Protein AF-W7FGW8-F1 (afdb_monomer_lite)

pLDDT: mean 84.17, std 16.84, range [38.06, 98.0]

Structure (mmCIF, N/CA/C/O backbone):
data_AF-W7FGW8-F1
#
_entry.id   AF-W7FGW8-F1
#
loop_
_atom_site.group_PDB
_atom_site.id
_atom_site.type_symbol
_atom_site.label_atom_id
_atom_site.label_alt_id
_atom_site.label_comp_id
_atom_site.label_asym_id
_atom_site.label_entity_id
_atom_site.label_seq_id
_atom_site.pdbx_PDB_ins_code
_atom_site.Cartn_x
_atom_site.Cartn_y
_atom_site.Cartn_z
_atom_site.occupancy
_atom_site.B_iso_or_equiv
_atom_site.auth_seq_id
_atom_site.auth_comp_id
_atom_site.auth_asym_id
_atom_site.auth_atom_id
_atom_site.pdbx_PDB_model_num
ATOM 1 N N . MET A 1 1 ? 8.582 -20.984 -28.394 1.00 53.72 1 MET A N 1
ATOM 2 C CA . MET A 1 1 ? 9.518 -20.125 -27.643 1.00 53.72 1 MET A CA 1
ATOM 3 C C . MET A 1 1 ? 10.917 -20.472 -28.081 1.00 53.72 1 MET A C 1
ATOM 5 O O . MET A 1 1 ? 11.283 -21.641 -27.982 1.00 53.72 1 MET A O 1
ATOM 9 N N . LYS A 1 2 ? 11.645 -19.496 -28.620 1.00 65.44 2 LYS A N 1
ATOM 10 C CA . LYS A 1 2 ? 13.063 -19.661 -28.973 1.00 65.44 2 LYS A CA 1
ATOM 11 C C . LYS A 1 2 ? 13.871 -19.769 -27.668 1.00 65.44 2 LYS A C 1
ATOM 13 O O . LYS A 1 2 ? 13.460 -19.203 -26.661 1.00 65.44 2 LYS A O 1
ATOM 18 N N . GLU A 1 3 ? 14.963 -20.533 -27.639 1.00 61.84 3 GLU A N 1
ATOM 19 C CA . GLU A 1 3 ? 15.743 -20.777 -26.406 1.00 61.84 3 GLU A CA 1
ATOM 20 C C . GLU A 1 3 ? 16.224 -19.489 -25.719 1.00 61.84 3 GLU A C 1
ATOM 22 O O . GLU A 1 3 ? 16.246 -19.426 -24.493 1.00 61.84 3 GLU A O 1
ATOM 27 N N . GLU A 1 4 ? 16.502 -18.438 -26.491 1.00 61.31 4 GLU A N 1
ATOM 28 C CA . GLU A 1 4 ? 16.866 -17.108 -25.983 1.00 61.31 4 GLU A CA 1
ATOM 29 C C . GLU A 1 4 ? 15.763 -16.481 -25.113 1.00 61.31 4 GLU A C 1
ATOM 31 O O . GLU A 1 4 ? 16.050 -16.002 -24.019 1.00 61.31 4 GLU A O 1
ATOM 36 N N . GLU A 1 5 ? 14.488 -16.580 -25.514 1.00 61.44 5 GLU A N 1
ATOM 37 C CA . GLU A 1 5 ? 13.352 -16.060 -24.729 1.00 61.44 5 GLU A CA 1
ATOM 38 C C . GLU A 1 5 ? 13.224 -16.778 -23.378 1.00 61.44 5 GLU A C 1
ATOM 40 O O . GLU A 1 5 ? 12.860 -16.169 -22.374 1.00 61.44 5 GLU A O 1
ATOM 45 N N . LYS A 1 6 ? 13.554 -18.078 -23.328 1.00 65.44 6 LYS A N 1
ATOM 46 C CA . LYS A 1 6 ? 13.572 -18.838 -22.068 1.00 65.44 6 LYS A CA 1
ATOM 47 C C . LYS A 1 6 ? 14.705 -18.385 -21.150 1.00 65.44 6 LYS A C 1
ATOM 49 O O . LYS A 1 6 ? 14.516 -18.346 -19.939 1.00 65.44 6 LYS A O 1
ATOM 54 N N . ILE A 1 7 ? 15.875 -18.070 -21.702 1.00 66.50 7 ILE A N 1
ATOM 55 C CA . ILE A 1 7 ? 17.025 -17.598 -20.921 1.00 66.50 7 ILE A CA 1
ATOM 56 C C . ILE A 1 7 ? 16.744 -16.197 -20.362 1.00 66.50 7 ILE A C 1
ATOM 58 O O . ILE A 1 7 ? 16.982 -15.956 -19.178 1.00 66.50 7 ILE A O 1
ATOM 62 N N . GLU A 1 8 ? 16.172 -15.298 -21.166 1.00 66.81 8 GLU A N 1
ATOM 63 C CA . GLU A 1 8 ? 15.786 -13.953 -20.719 1.00 66.81 8 GLU A CA 1
ATOM 64 C C . GLU A 1 8 ? 14.725 -13.988 -19.609 1.00 66.81 8 GLU A C 1
ATOM 66 O O . GLU A 1 8 ? 14.883 -13.318 -18.583 1.00 66.81 8 GLU A O 1
ATOM 71 N N . ASP A 1 9 ? 13.691 -14.825 -19.749 1.00 70.69 9 ASP A N 1
ATOM 72 C CA . ASP A 1 9 ? 12.657 -15.001 -18.720 1.00 70.69 9 ASP A CA 1
ATOM 73 C C . ASP A 1 9 ? 13.222 -15.525 -17.388 1.00 70.69 9 ASP A C 1
ATOM 75 O O . ASP A 1 9 ? 12.685 -15.214 -16.312 1.00 70.69 9 ASP A O 1
ATOM 79 N N . ASN A 1 10 ? 14.308 -16.301 -17.441 1.00 74.81 10 ASN A N 1
ATOM 80 C CA . ASN A 1 10 ? 14.980 -16.855 -16.266 1.00 74.81 10 ASN A CA 1
ATOM 81 C C . ASN A 1 10 ? 15.879 -15.833 -15.553 1.00 74.81 10 ASN A C 1
ATOM 83 O O . ASN A 1 10 ? 16.126 -15.984 -14.358 1.00 74.81 10 ASN A O 1
ATOM 87 N N . CYS A 1 11 ? 16.345 -14.797 -16.255 1.00 82.81 11 CYS A N 1
ATOM 88 C CA . CYS A 1 11 ? 17.260 -13.774 -15.729 1.00 82.81 11 CYS A CA 1
ATOM 89 C C . CYS A 1 11 ? 16.562 -12.457 -15.356 1.00 82.81 11 CYS A C 1
ATOM 91 O O . CYS A 1 11 ? 17.207 -11.499 -14.922 1.00 82.81 11 CYS A O 1
ATOM 93 N N . ILE A 1 12 ? 15.244 -12.383 -15.527 1.00 87.81 12 ILE A N 1
ATOM 94 C CA . ILE A 1 12 ? 14.483 -11.143 -15.364 1.00 87.81 12 ILE A CA 1
ATOM 95 C C . ILE A 1 12 ? 14.583 -10.534 -13.961 1.00 87.81 12 ILE A C 1
ATOM 97 O O . ILE A 1 12 ? 14.655 -9.316 -13.809 1.00 87.81 12 ILE A O 1
ATOM 101 N N . ASP A 1 13 ? 14.657 -11.371 -12.930 1.00 87.75 13 ASP A N 1
ATOM 102 C CA . ASP A 1 13 ? 14.811 -10.956 -11.538 1.00 87.75 13 ASP A CA 1
ATOM 103 C C . ASP A 1 13 ? 16.176 -10.314 -11.270 1.00 87.75 13 ASP A C 1
ATOM 105 O O . ASP A 1 13 ? 16.273 -9.364 -10.490 1.00 87.75 13 ASP A O 1
ATOM 109 N N . LEU A 1 14 ? 17.232 -10.787 -11.940 1.00 88.88 14 LEU A N 1
ATOM 110 C CA . LEU A 1 14 ? 18.556 -10.176 -11.891 1.00 88.88 14 LEU A CA 1
ATOM 111 C C . LEU A 1 14 ? 18.530 -8.769 -12.493 1.00 88.88 14 LEU A C 1
ATOM 113 O O . LEU A 1 14 ? 19.035 -7.838 -11.864 1.00 88.88 14 LEU A O 1
ATOM 117 N N . TYR A 1 15 ? 17.901 -8.593 -13.658 1.00 89.88 15 TYR A N 1
ATOM 118 C CA . TYR A 1 15 ? 17.773 -7.274 -14.283 1.00 89.88 15 TYR A CA 1
ATOM 119 C C . TYR A 1 15 ? 16.982 -6.305 -13.403 1.00 89.88 15 TYR A C 1
ATOM 121 O O . TYR A 1 15 ? 17.450 -5.196 -13.144 1.00 89.88 15 TYR A O 1
ATOM 129 N N . ILE A 1 16 ? 15.834 -6.734 -12.866 1.00 92.94 16 ILE A N 1
ATOM 130 C CA . ILE A 1 16 ? 15.035 -5.916 -11.942 1.00 92.94 16 ILE A CA 1
ATOM 131 C C . ILE A 1 16 ? 15.863 -5.548 -10.702 1.00 92.94 16 ILE A C 1
ATOM 133 O O . ILE A 1 16 ? 15.841 -4.397 -10.267 1.00 92.94 16 ILE A O 1
ATOM 137 N N . MET A 1 17 ? 16.652 -6.480 -10.158 1.00 91.62 17 MET A N 1
ATOM 138 C CA . MET A 1 17 ? 17.514 -6.207 -9.008 1.00 91.62 17 MET A CA 1
ATOM 139 C C . MET A 1 17 ? 18.604 -5.172 -9.333 1.00 91.62 17 MET A C 1
ATOM 141 O O . MET A 1 17 ? 18.848 -4.274 -8.526 1.00 91.62 17 MET A O 1
ATOM 145 N N . ILE A 1 18 ? 19.239 -5.240 -10.505 1.00 91.88 18 ILE A N 1
ATOM 146 C CA . ILE A 1 18 ? 20.220 -4.231 -10.940 1.00 91.88 18 ILE A CA 1
ATOM 147 C C . ILE A 1 18 ? 19.548 -2.856 -11.032 1.00 91.88 18 ILE A C 1
ATOM 149 O O . ILE A 1 18 ? 20.036 -1.891 -10.446 1.00 91.88 18 ILE A O 1
ATOM 153 N N . ILE A 1 19 ? 18.382 -2.777 -11.673 1.00 92.62 19 ILE A N 1
ATOM 154 C CA . ILE A 1 19 ? 17.614 -1.533 -11.811 1.00 92.62 19 ILE A CA 1
ATOM 155 C C . ILE A 1 19 ? 17.207 -0.973 -10.441 1.00 92.62 19 ILE A C 1
ATOM 157 O O . ILE A 1 19 ? 17.311 0.231 -10.199 1.00 92.62 19 ILE A O 1
ATOM 161 N N . SER A 1 20 ? 16.799 -1.833 -9.508 1.00 93.12 20 SER A N 1
ATOM 162 C CA . SER A 1 20 ? 16.452 -1.423 -8.143 1.00 93.12 20 SER A CA 1
ATOM 163 C C . SER A 1 20 ? 17.636 -0.807 -7.388 1.00 93.12 20 SER A C 1
ATOM 165 O O . SER A 1 20 ? 17.448 0.086 -6.566 1.00 93.12 20 SER A O 1
ATOM 167 N N . ASN A 1 21 ? 18.865 -1.237 -7.693 1.00 93.00 21 ASN A N 1
ATOM 168 C CA . ASN A 1 21 ? 20.072 -0.642 -7.126 1.00 93.00 21 ASN A CA 1
ATOM 169 C C . ASN A 1 21 ? 20.439 0.669 -7.823 1.00 93.00 21 ASN A C 1
ATOM 171 O O . ASN A 1 21 ? 20.783 1.630 -7.141 1.00 93.00 21 ASN A O 1
ATOM 175 N N . LEU A 1 22 ? 20.319 0.736 -9.152 1.00 93.25 22 LEU A N 1
ATOM 176 C CA . LEU A 1 22 ? 20.566 1.968 -9.906 1.00 93.25 22 LEU A CA 1
ATOM 177 C C . LEU A 1 22 ? 19.609 3.088 -9.489 1.00 93.25 22 LEU A C 1
ATOM 179 O O . LEU A 1 22 ? 20.016 4.235 -9.382 1.00 93.25 22 LEU A O 1
ATOM 183 N N . THR A 1 23 ? 18.357 2.758 -9.181 1.00 93.88 23 THR A N 1
ATOM 184 C CA . THR A 1 23 ? 17.364 3.737 -8.715 1.00 93.88 23 THR A CA 1
ATOM 185 C C . THR A 1 23 ? 17.582 4.211 -7.278 1.00 93.88 23 THR A C 1
ATOM 187 O O . THR A 1 23 ? 16.832 5.056 -6.816 1.00 93.88 23 THR A O 1
ATOM 190 N N . ARG A 1 24 ? 18.611 3.746 -6.554 1.00 92.81 24 ARG A N 1
ATOM 191 C CA . ARG A 1 24 ? 18.948 4.319 -5.237 1.00 92.81 24 ARG A CA 1
ATOM 192 C C . ARG A 1 24 ? 19.499 5.740 -5.335 1.00 92.81 24 ARG A C 1
ATOM 194 O O . ARG A 1 24 ? 19.422 6.477 -4.357 1.00 92.81 24 ARG A O 1
ATOM 201 N N . CYS A 1 25 ? 20.072 6.115 -6.480 1.00 92.19 25 CYS A N 1
ATOM 202 C CA .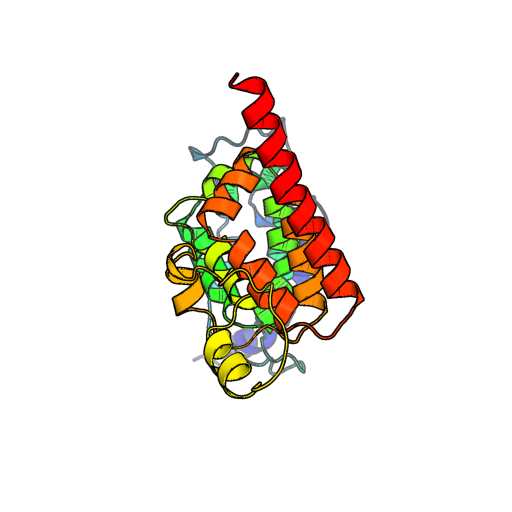 CYS A 1 25 ? 20.486 7.487 -6.745 1.00 92.19 25 CYS A CA 1
ATOM 203 C C . CYS A 1 25 ? 19.422 8.245 -7.548 1.00 92.19 25 CYS A C 1
ATOM 205 O O . CYS A 1 25 ? 18.640 7.663 -8.309 1.00 92.19 25 CYS A O 1
ATOM 207 N N . LYS A 1 26 ? 19.415 9.572 -7.385 1.00 89.19 26 LYS A N 1
ATOM 208 C CA . LYS A 1 26 ? 18.446 10.473 -8.018 1.00 89.19 26 LYS A CA 1
ATOM 209 C C . LYS A 1 26 ? 18.499 10.382 -9.545 1.00 89.19 26 LYS A C 1
ATOM 211 O O . LYS A 1 26 ? 17.457 10.326 -10.189 1.00 89.19 26 LYS A O 1
ATOM 216 N N . GLU A 1 27 ? 19.693 10.262 -10.116 1.00 88.94 27 GLU A N 1
ATOM 217 C CA . GLU A 1 27 ? 19.913 10.120 -11.558 1.00 88.94 27 GLU A CA 1
ATOM 218 C C . GLU A 1 27 ? 19.300 8.826 -12.103 1.00 88.94 27 GLU A C 1
ATOM 220 O O . GLU A 1 27 ? 18.761 8.800 -13.210 1.00 88.94 27 GLU A O 1
ATOM 225 N N . GLY A 1 28 ? 19.360 7.740 -11.327 1.00 90.19 28 GLY A N 1
ATOM 226 C CA . GLY A 1 28 ? 18.731 6.474 -11.687 1.00 90.19 28 GLY A CA 1
ATOM 227 C C . GLY A 1 28 ? 17.210 6.578 -11.706 1.00 90.19 28 GLY A C 1
ATOM 228 O O . GLY A 1 28 ? 16.578 6.104 -12.649 1.00 90.19 28 GLY A O 1
ATOM 229 N N . VAL A 1 29 ? 16.623 7.246 -10.707 1.00 90.25 29 VAL A N 1
ATOM 230 C CA . VAL A 1 29 ? 15.182 7.548 -10.687 1.00 90.25 29 VAL A CA 1
ATOM 231 C C . VAL A 1 29 ? 14.790 8.395 -11.893 1.00 90.25 29 VAL A C 1
ATOM 233 O O . VAL A 1 29 ? 13.820 8.070 -12.570 1.00 90.25 29 VAL A O 1
ATOM 236 N N . TYR A 1 30 ? 15.564 9.431 -12.207 1.00 88.94 30 TYR A N 1
ATOM 237 C CA . TYR A 1 30 ? 15.275 10.325 -13.326 1.00 88.94 30 TYR A CA 1
ATOM 238 C C . TYR A 1 30 ? 15.296 9.586 -14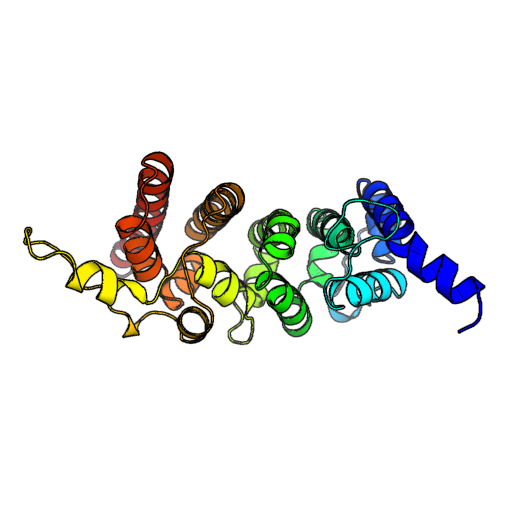.660 1.00 88.94 30 TYR A C 1
ATOM 240 O O . TYR A 1 30 ? 14.362 9.728 -15.440 1.00 88.94 30 TYR A O 1
ATOM 248 N N . LYS A 1 31 ? 16.283 8.709 -14.882 1.00 88.25 31 LYS A N 1
ATOM 249 C CA . LYS A 1 31 ? 16.316 7.839 -16.068 1.00 88.25 31 LYS A CA 1
ATOM 250 C C . LYS A 1 31 ? 15.120 6.897 -16.146 1.00 88.25 31 LYS A C 1
ATOM 252 O O . LYS A 1 31 ? 14.577 6.699 -17.221 1.00 88.25 31 LYS A O 1
ATOM 257 N N . VAL A 1 32 ? 14.704 6.300 -15.027 1.00 87.88 32 VAL A N 1
ATOM 258 C CA . VAL A 1 32 ? 13.525 5.420 -15.014 1.00 87.88 32 VAL A CA 1
ATOM 259 C C . VAL A 1 32 ? 12.238 6.204 -15.243 1.00 87.88 32 VAL A C 1
ATOM 261 O O . VAL A 1 32 ? 11.285 5.634 -15.756 1.00 87.88 32 VAL A O 1
ATOM 264 N N . LEU A 1 33 ? 12.186 7.485 -14.898 1.00 85.75 33 LEU A N 1
ATOM 265 C CA . LEU A 1 33 ? 11.015 8.337 -15.091 1.00 85.75 33 LEU A CA 1
ATOM 266 C C . LEU A 1 33 ? 11.074 9.189 -16.370 1.00 85.75 33 LEU A C 1
ATOM 268 O O . LEU A 1 33 ? 10.170 9.990 -16.574 1.00 85.75 33 LEU A O 1
ATOM 272 N N . ASP A 1 34 ? 12.102 9.029 -17.213 1.00 83.56 34 ASP A N 1
ATOM 273 C CA . ASP A 1 34 ? 12.392 9.907 -18.360 1.00 83.56 34 ASP A CA 1
ATOM 274 C C . ASP A 1 34 ? 12.364 11.412 -17.990 1.00 83.56 34 ASP A C 1
ATOM 276 O O . ASP A 1 34 ? 11.908 12.265 -18.752 1.00 83.56 34 ASP A O 1
ATOM 280 N N . ILE A 1 35 ? 12.852 11.749 -16.792 1.00 80.88 35 ILE A N 1
ATOM 281 C CA . ILE A 1 35 ? 12.968 13.127 -16.300 1.00 80.88 35 ILE A CA 1
ATOM 282 C C . ILE A 1 35 ? 14.312 13.702 -16.756 1.00 80.88 35 ILE A C 1
ATOM 284 O O . ILE A 1 35 ? 15.373 13.161 -16.440 1.00 80.88 35 ILE A O 1
ATOM 288 N N . ASN A 1 36 ? 14.278 14.830 -17.468 1.00 73.06 36 ASN A N 1
ATOM 289 C CA . ASN A 1 36 ? 15.488 15.539 -17.883 1.00 73.06 36 ASN A CA 1
ATOM 290 C C . ASN A 1 36 ? 16.160 16.222 -16.679 1.00 73.06 36 ASN A C 1
ATOM 292 O O . ASN A 1 36 ? 15.489 16.865 -15.880 1.00 73.06 36 ASN A O 1
ATOM 296 N N . ASN A 1 37 ? 17.488 16.116 -16.567 1.00 61.22 37 ASN A N 1
ATOM 297 C CA . ASN A 1 37 ? 18.265 16.711 -15.466 1.00 61.22 37 ASN A CA 1
ATOM 298 C C . ASN A 1 37 ? 18.282 18.252 -15.479 1.00 61.22 37 ASN A C 1
ATOM 300 O O . ASN A 1 37 ? 18.576 18.867 -14.453 1.00 61.22 37 ASN A O 1
ATOM 304 N N . ASP A 1 38 ? 17.990 18.870 -16.624 1.00 51.75 38 ASP A N 1
ATOM 305 C CA . ASP A 1 38 ? 18.179 20.299 -16.836 1.00 51.75 38 ASP A CA 1
ATOM 306 C C . ASP A 1 38 ? 16.894 21.095 -16.575 1.00 51.75 38 ASP A C 1
ATOM 308 O O . ASP A 1 38 ? 15.880 20.916 -17.248 1.00 51.75 38 ASP A O 1
ATOM 312 N N . SER A 1 39 ? 17.013 22.057 -15.654 1.00 45.59 39 SER A N 1
ATOM 313 C CA . SER A 1 39 ? 16.110 23.183 -15.351 1.00 45.59 39 SER A CA 1
ATOM 314 C C . SER A 1 39 ? 14.859 22.905 -14.509 1.00 45.59 39 SER A C 1
ATOM 316 O O . SER A 1 39 ? 14.158 21.929 -14.720 1.00 45.59 39 SER A O 1
ATOM 318 N N . ASN A 1 40 ? 14.595 23.817 -13.557 1.00 49.28 40 ASN A N 1
ATOM 319 C CA . ASN A 1 40 ? 13.399 23.966 -12.711 1.00 49.28 40 ASN A CA 1
ATOM 320 C C . ASN A 1 40 ? 12.161 23.227 -13.235 1.00 49.28 40 ASN A C 1
ATOM 322 O O . ASN A 1 40 ? 11.325 23.788 -13.948 1.00 49.28 40 ASN A O 1
ATOM 326 N N . ILE A 1 41 ? 12.061 21.955 -12.859 1.00 54.09 41 ILE A N 1
ATOM 327 C CA . ILE A 1 41 ? 11.080 21.042 -13.413 1.00 54.09 41 ILE A CA 1
ATOM 328 C C . ILE A 1 41 ? 9.731 21.336 -12.766 1.00 54.09 41 ILE A C 1
ATOM 330 O O . ILE A 1 41 ? 9.365 20.771 -11.738 1.00 54.09 41 ILE A O 1
ATOM 334 N N . ASN A 1 42 ? 8.971 22.229 -13.389 1.00 51.06 42 ASN A N 1
ATOM 335 C CA . ASN A 1 42 ? 7.545 22.343 -13.145 1.00 51.06 42 ASN A CA 1
ATOM 336 C C . ASN A 1 42 ? 6.854 21.282 -14.022 1.00 51.06 42 ASN A C 1
ATOM 338 O O . ASN A 1 42 ? 6.317 21.598 -15.087 1.00 51.06 42 ASN A O 1
ATOM 342 N N . ILE A 1 43 ? 6.960 20.000 -13.633 1.00 57.28 43 ILE A N 1
ATOM 343 C CA . ILE A 1 43 ? 6.192 18.916 -14.269 1.00 57.28 43 ILE A CA 1
ATOM 344 C C . ILE A 1 43 ? 4.715 19.263 -14.072 1.00 57.28 43 ILE A C 1
ATOM 346 O O . ILE A 1 43 ? 4.180 19.172 -12.967 1.00 57.28 43 ILE A O 1
ATOM 350 N N . LYS A 1 44 ? 4.059 19.678 -15.155 1.00 56.06 44 LYS A N 1
ATOM 351 C CA . LYS A 1 44 ? 2.600 19.753 -15.214 1.00 56.06 44 LYS A CA 1
ATOM 352 C C . LYS A 1 44 ? 2.042 18.337 -15.318 1.00 56.06 44 LYS A C 1
ATOM 354 O O . LYS A 1 44 ? 2.626 17.505 -16.013 1.00 56.06 44 LYS A O 1
ATOM 359 N N . GLU A 1 45 ? 0.913 18.091 -14.658 1.00 57.84 45 GLU A N 1
ATOM 360 C CA . GLU A 1 45 ? 0.220 16.792 -14.641 1.00 57.84 45 GLU A CA 1
ATOM 361 C C . GLU A 1 45 ? -0.013 16.236 -16.055 1.00 57.84 45 GLU A C 1
ATOM 363 O O . GLU A 1 45 ? 0.236 15.059 -16.299 1.00 57.84 45 GLU A O 1
ATOM 368 N N . ASP A 1 46 ? -0.328 17.109 -17.014 1.00 53.06 46 ASP A N 1
ATOM 369 C CA . ASP A 1 46 ? -0.612 16.740 -18.408 1.00 53.06 46 ASP A CA 1
ATOM 370 C C . ASP A 1 46 ? 0.608 16.229 -19.200 1.00 53.06 46 ASP A C 1
ATOM 372 O O . ASP A 1 46 ? 0.457 15.580 -20.237 1.00 53.06 46 ASP A O 1
ATOM 376 N N . ASN A 1 47 ? 1.829 16.508 -18.731 1.00 54.00 47 ASN A N 1
ATOM 377 C CA . ASN A 1 47 ? 3.066 16.187 -19.449 1.00 54.00 47 ASN A CA 1
ATOM 378 C C . ASN A 1 47 ? 3.796 14.959 -18.894 1.00 54.00 47 ASN A C 1
ATOM 380 O O . ASN A 1 47 ? 4.773 14.512 -19.500 1.00 54.00 47 ASN A O 1
ATOM 384 N N . PHE A 1 48 ? 3.354 14.402 -17.762 1.00 60.41 48 PHE A N 1
ATOM 385 C CA . PHE A 1 48 ? 4.036 13.267 -17.150 1.00 60.41 48 PHE A CA 1
ATOM 386 C C . PHE A 1 48 ? 3.623 11.954 -17.824 1.00 60.41 48 PHE A C 1
ATOM 388 O O . PHE A 1 48 ? 2.667 11.286 -17.429 1.00 60.41 48 PHE A O 1
ATOM 395 N N . LYS A 1 49 ? 4.351 11.572 -18.877 1.00 63.84 49 LYS A N 1
ATOM 396 C CA . LYS A 1 49 ? 4.193 10.262 -19.515 1.00 63.84 49 LYS A CA 1
ATOM 397 C C . LYS A 1 49 ? 5.035 9.233 -18.778 1.00 63.84 49 LYS A C 1
ATOM 399 O O . LYS A 1 49 ? 6.222 9.436 -18.553 1.00 63.84 49 LYS A O 1
ATOM 404 N N . VAL A 1 50 ? 4.417 8.108 -18.432 1.00 67.06 50 VAL A N 1
ATOM 405 C CA . VAL A 1 50 ? 5.131 6.977 -17.834 1.00 67.06 50 VAL A CA 1
ATOM 406 C C . VAL A 1 50 ? 6.148 6.462 -18.844 1.00 67.06 50 VAL A C 1
ATOM 408 O O . VAL A 1 50 ? 5.760 6.093 -19.958 1.00 67.06 50 VAL A O 1
ATOM 411 N N . SER A 1 51 ? 7.425 6.424 -18.460 1.00 80.25 51 SER A N 1
ATOM 412 C CA . SER A 1 51 ? 8.475 5.901 -19.332 1.00 80.25 51 SER A CA 1
ATOM 413 C C . SER A 1 51 ? 8.128 4.487 -19.797 1.00 80.25 51 SER A C 1
ATOM 415 O O . SER A 1 51 ? 7.513 3.685 -19.076 1.00 80.25 51 SER A O 1
ATOM 417 N N . PHE A 1 52 ? 8.549 4.144 -21.013 1.00 80.62 52 PHE A N 1
ATOM 418 C CA . PHE A 1 52 ? 8.390 2.782 -21.528 1.00 80.62 52 PHE A CA 1
ATOM 419 C C . PHE A 1 52 ? 9.021 1.751 -20.577 1.00 80.62 52 PHE A C 1
ATOM 421 O O . PHE A 1 52 ? 8.479 0.666 -20.352 1.00 80.62 52 PHE A O 1
ATOM 428 N N . PHE A 1 53 ? 10.148 2.121 -19.970 1.00 82.69 53 PHE A N 1
ATOM 429 C CA . PHE A 1 53 ? 10.897 1.260 -19.073 1.00 82.69 53 PHE A CA 1
ATOM 430 C C . PHE A 1 53 ? 10.166 0.995 -17.753 1.00 82.69 53 PHE A C 1
ATOM 432 O O . PHE A 1 53 ? 10.021 -0.162 -17.352 1.00 82.69 53 PHE A O 1
ATOM 439 N N . LEU A 1 54 ? 9.642 2.040 -17.105 1.00 88.44 54 LEU A N 1
ATOM 440 C CA . LEU A 1 54 ? 8.855 1.899 -15.884 1.00 88.44 54 LEU A CA 1
ATOM 441 C C . LEU A 1 54 ? 7.569 1.116 -16.155 1.00 88.44 54 LEU A C 1
ATOM 443 O O . LEU A 1 54 ? 7.243 0.214 -15.389 1.00 88.44 54 LEU A O 1
ATOM 447 N N . ASN A 1 55 ? 6.884 1.375 -17.272 1.00 89.06 55 ASN A N 1
ATOM 448 C CA . ASN A 1 55 ? 5.712 0.591 -17.669 1.00 89.06 55 ASN A CA 1
ATOM 449 C C . ASN A 1 55 ? 6.017 -0.910 -17.760 1.00 89.06 55 ASN A C 1
ATOM 451 O O . ASN A 1 55 ? 5.228 -1.726 -17.283 1.00 89.06 55 ASN A O 1
ATOM 455 N N . LYS A 1 56 ? 7.174 -1.287 -18.318 1.00 90.69 56 LYS A N 1
ATOM 456 C CA . LYS A 1 56 ? 7.586 -2.693 -18.406 1.00 90.69 56 LYS A CA 1
ATOM 457 C C . LYS A 1 56 ? 7.868 -3.303 -17.027 1.00 90.69 56 LYS A C 1
ATOM 459 O O . LYS A 1 56 ? 7.463 -4.433 -16.768 1.00 90.69 56 LYS A O 1
ATOM 464 N N . LEU A 1 57 ? 8.501 -2.557 -16.119 1.00 93.44 57 LEU A N 1
ATOM 465 C CA . LEU A 1 57 ? 8.720 -3.000 -14.734 1.00 93.44 57 LEU A CA 1
ATOM 466 C C . LEU A 1 57 ? 7.404 -3.196 -13.977 1.00 93.44 57 LEU A C 1
ATOM 468 O O . LEU A 1 57 ? 7.214 -4.212 -13.314 1.00 93.44 57 LEU A O 1
ATOM 472 N N . LEU A 1 58 ? 6.479 -2.247 -14.111 1.00 93.62 58 LEU A N 1
ATOM 473 C CA . LEU A 1 58 ? 5.154 -2.322 -13.500 1.00 93.62 58 LEU A CA 1
ATOM 474 C C . LEU A 1 58 ? 4.353 -3.499 -14.047 1.00 93.62 58 LEU A C 1
ATOM 476 O O . LEU A 1 58 ? 3.735 -4.223 -13.273 1.00 93.62 58 LEU A O 1
ATOM 480 N N . TYR A 1 59 ? 4.419 -3.737 -15.359 1.00 93.69 59 TYR A N 1
ATOM 481 C CA . TYR A 1 59 ? 3.821 -4.918 -15.971 1.00 93.69 59 TYR A CA 1
ATOM 482 C C . TYR A 1 59 ? 4.304 -6.201 -15.288 1.00 93.69 59 TYR A C 1
ATOM 484 O O . TYR A 1 59 ? 3.474 -7.011 -14.887 1.00 93.69 59 TYR A O 1
ATOM 492 N N . PHE A 1 60 ? 5.616 -6.357 -15.072 1.00 93.88 60 PHE A N 1
ATOM 493 C CA . PHE A 1 60 ? 6.148 -7.519 -14.356 1.00 93.88 60 PHE A CA 1
ATOM 494 C C . PHE A 1 60 ? 5.643 -7.616 -12.919 1.00 93.88 60 PHE A C 1
ATOM 496 O O . PHE A 1 60 ? 5.269 -8.701 -12.484 1.00 93.88 60 PHE A O 1
ATOM 503 N N . PHE A 1 61 ? 5.576 -6.499 -12.196 1.00 95.44 61 PHE A N 1
ATOM 504 C CA . PHE A 1 61 ? 5.060 -6.496 -10.828 1.00 95.44 61 PHE A CA 1
ATOM 505 C C . PHE A 1 61 ? 3.587 -6.909 -10.746 1.00 95.44 61 PHE A C 1
ATOM 507 O O . PHE A 1 61 ? 3.190 -7.564 -9.790 1.00 95.44 61 PHE A O 1
ATOM 514 N N . PHE A 1 62 ? 2.786 -6.583 -11.761 1.00 95.06 62 PHE A N 1
ATOM 515 C CA . PHE A 1 62 ? 1.372 -6.956 -11.825 1.00 95.06 62 PHE A CA 1
ATOM 516 C C . PHE A 1 62 ? 1.125 -8.383 -12.326 1.00 95.06 62 PHE A C 1
ATOM 518 O O . PHE A 1 62 ? -0.010 -8.856 -12.278 1.00 95.06 62 PHE A O 1
ATOM 525 N N . LEU A 1 63 ? 2.158 -9.099 -12.780 1.00 93.81 63 LEU A N 1
ATOM 526 C CA . LEU A 1 63 ? 2.018 -10.515 -13.107 1.00 93.81 63 LEU A CA 1
ATOM 527 C C . LEU A 1 63 ? 1.814 -11.361 -11.839 1.00 93.81 63 LEU A C 1
ATOM 529 O O . LEU A 1 63 ? 2.289 -10.990 -10.756 1.00 93.81 63 LEU A O 1
ATOM 533 N N . PRO A 1 64 ? 1.170 -12.539 -11.970 1.00 92.69 64 PRO A N 1
ATOM 534 C CA . PRO A 1 64 ? 1.083 -13.509 -10.887 1.00 92.69 64 PRO A CA 1
ATOM 535 C C . PRO A 1 64 ? 2.458 -13.860 -10.318 1.00 92.69 64 PRO A C 1
ATOM 537 O O . PRO A 1 64 ? 3.461 -13.868 -11.040 1.00 92.69 64 PRO A O 1
ATOM 540 N N . ILE A 1 65 ? 2.482 -14.193 -9.029 1.00 91.94 65 ILE A N 1
ATOM 541 C CA . ILE A 1 65 ? 3.693 -14.605 -8.320 1.00 91.94 65 ILE A CA 1
ATOM 542 C C . ILE A 1 65 ? 4.310 -15.813 -9.020 1.00 91.94 65 ILE A C 1
ATOM 544 O O . ILE A 1 65 ? 3.641 -16.816 -9.278 1.00 91.94 65 ILE A O 1
ATOM 548 N N . LYS A 1 66 ? 5.601 -15.701 -9.326 1.00 90.69 66 LYS A N 1
ATOM 549 C CA . LYS A 1 66 ? 6.400 -16.778 -9.905 1.00 90.69 66 LYS A CA 1
ATOM 550 C C . LYS A 1 66 ? 7.720 -16.879 -9.151 1.00 90.69 66 LYS A C 1
ATOM 552 O O . LYS A 1 66 ? 8.370 -15.845 -8.991 1.00 90.69 66 LYS A O 1
ATOM 557 N N . PRO A 1 67 ? 8.148 -18.085 -8.748 1.00 89.50 67 PRO A N 1
ATOM 558 C CA . PRO A 1 67 ? 9.432 -18.250 -8.091 1.00 89.50 67 PRO A CA 1
ATOM 559 C C . PRO A 1 67 ? 10.577 -17.892 -9.041 1.00 89.50 67 PRO A C 1
ATOM 561 O O . PRO A 1 67 ? 10.470 -18.049 -10.263 1.00 89.50 67 PRO A O 1
ATOM 564 N N . SER A 1 68 ? 11.679 -17.407 -8.476 1.00 86.44 68 SER A N 1
ATOM 565 C CA . SER A 1 68 ? 12.930 -17.297 -9.224 1.00 86.44 68 SER A CA 1
ATOM 566 C C . SER A 1 68 ? 13.528 -18.690 -9.409 1.00 86.44 68 SER A C 1
ATOM 568 O O . SER A 1 68 ? 13.494 -19.521 -8.507 1.00 86.44 68 SER A O 1
ATOM 570 N N . ILE A 1 69 ? 14.076 -18.944 -10.596 1.00 82.25 69 ILE A N 1
ATOM 571 C CA . ILE A 1 69 ? 14.781 -20.197 -10.903 1.00 82.25 69 ILE A CA 1
ATOM 572 C C . ILE A 1 69 ? 16.202 -20.160 -10.330 1.00 82.25 69 ILE A C 1
ATOM 574 O O . ILE A 1 69 ? 16.740 -21.185 -9.926 1.00 82.25 69 ILE A O 1
ATOM 578 N N . ASN A 1 70 ? 16.797 -18.967 -10.268 1.00 69.94 70 ASN A N 1
ATOM 579 C CA . ASN A 1 70 ? 18.199 -18.764 -9.908 1.00 69.94 70 ASN A CA 1
ATOM 580 C C . ASN A 1 70 ? 18.394 -18.361 -8.438 1.00 69.94 70 ASN A C 1
ATOM 582 O O . ASN A 1 70 ? 19.527 -18.273 -7.966 1.00 69.94 70 ASN A O 1
ATOM 586 N N . LYS A 1 71 ? 17.309 -18.062 -7.714 1.00 70.31 71 LYS A N 1
ATOM 587 C CA . LYS A 1 71 ? 17.337 -17.583 -6.327 1.00 70.31 71 LYS A CA 1
ATOM 588 C C . LYS A 1 71 ? 16.200 -18.196 -5.522 1.00 70.31 71 LYS A C 1
ATOM 590 O O . LYS A 1 71 ? 15.131 -18.464 -6.057 1.00 70.31 71 LYS A O 1
ATOM 595 N N . ASN A 1 72 ? 16.382 -18.274 -4.206 1.00 80.50 72 ASN A N 1
ATOM 596 C CA . ASN A 1 72 ? 15.340 -18.681 -3.255 1.00 80.50 72 ASN A CA 1
ATOM 597 C C . ASN A 1 72 ? 14.313 -17.554 -3.017 1.00 80.50 72 ASN A C 1
ATOM 599 O O . ASN A 1 72 ? 14.070 -17.150 -1.882 1.00 80.50 72 ASN A O 1
ATOM 603 N N . LEU A 1 73 ? 13.753 -17.000 -4.094 1.00 84.31 73 LEU A N 1
ATOM 604 C CA . LEU A 1 73 ? 12.712 -15.975 -4.059 1.00 84.31 73 LEU A CA 1
ATOM 605 C C . LEU A 1 73 ? 11.393 -16.593 -4.505 1.00 84.31 73 LEU A C 1
ATOM 607 O O . LEU A 1 73 ? 11.300 -17.130 -5.607 1.00 84.31 73 LEU A O 1
ATOM 611 N N . SER A 1 74 ? 10.371 -16.477 -3.661 1.00 90.06 74 SER A N 1
ATOM 612 C CA . SER A 1 74 ? 9.004 -16.911 -3.972 1.00 90.06 74 SER A CA 1
ATOM 613 C C . SER A 1 74 ? 8.356 -16.061 -5.066 1.00 90.06 74 SER A C 1
ATOM 615 O O . SER A 1 74 ? 7.563 -16.575 -5.850 1.00 90.06 74 SER A O 1
ATOM 617 N N . ASP A 1 75 ? 8.731 -14.784 -5.148 1.00 93.00 75 ASP A N 1
ATOM 618 C CA . ASP A 1 75 ? 8.306 -13.857 -6.188 1.00 93.00 75 ASP A CA 1
ATOM 619 C C . ASP A 1 75 ? 9.517 -13.200 -6.854 1.00 93.00 75 ASP A C 1
ATOM 621 O O . ASP A 1 75 ? 10.198 -12.348 -6.280 1.00 93.00 75 ASP A O 1
ATOM 625 N N . LYS A 1 76 ? 9.776 -13.582 -8.102 1.00 92.31 76 LYS A N 1
ATOM 626 C CA . LYS A 1 76 ? 10.895 -13.075 -8.894 1.00 92.31 76 LYS A CA 1
ATOM 627 C C . LYS A 1 76 ? 10.732 -11.601 -9.296 1.00 92.31 76 LYS A C 1
ATOM 629 O O . LYS A 1 76 ? 11.712 -10.961 -9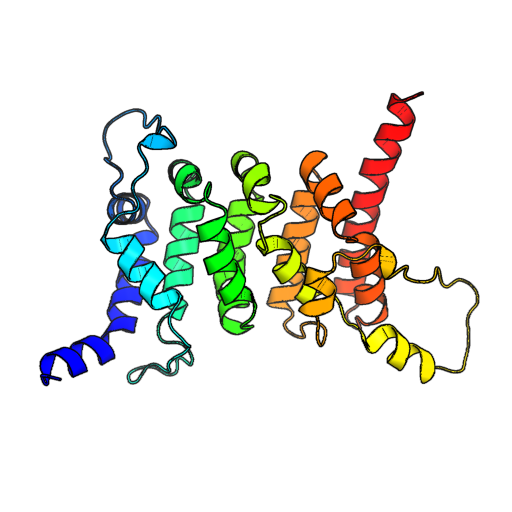.669 1.00 92.31 76 LYS A O 1
ATOM 634 N N . TYR A 1 77 ? 9.525 -11.041 -9.181 1.00 94.56 77 TYR A N 1
ATOM 635 C CA . TYR A 1 77 ? 9.237 -9.635 -9.487 1.00 94.56 77 TYR A CA 1
ATOM 636 C C . TYR A 1 77 ? 9.231 -8.733 -8.250 1.00 94.56 77 TYR A C 1
ATOM 638 O O . TYR A 1 77 ? 9.036 -7.523 -8.378 1.00 94.56 77 TYR A O 1
ATOM 646 N N . ILE A 1 78 ? 9.488 -9.286 -7.057 1.00 94.69 78 ILE A N 1
ATOM 647 C CA . ILE A 1 78 ? 9.374 -8.554 -5.790 1.00 94.69 78 ILE A CA 1
ATOM 648 C C . ILE A 1 78 ? 10.247 -7.295 -5.757 1.00 94.69 78 ILE A C 1
ATOM 650 O O . ILE A 1 78 ? 9.846 -6.291 -5.183 1.00 94.69 78 ILE A O 1
ATOM 654 N N . TYR A 1 79 ? 11.400 -7.296 -6.438 1.00 94.88 79 TYR A N 1
ATOM 655 C CA . TYR A 1 79 ? 12.321 -6.157 -6.466 1.00 94.88 79 TYR A CA 1
ATOM 656 C C . TYR A 1 79 ? 11.795 -4.923 -7.210 1.00 94.88 79 TYR A C 1
ATOM 658 O O . TYR A 1 79 ? 12.366 -3.843 -7.053 1.00 94.88 79 TYR A O 1
ATOM 666 N N . VAL A 1 80 ? 10.691 -5.026 -7.962 1.00 96.56 80 VAL A N 1
ATOM 667 C CA . VAL A 1 80 ? 10.020 -3.831 -8.500 1.00 96.56 80 VAL A CA 1
ATOM 668 C C . VAL A 1 80 ? 9.501 -2.944 -7.362 1.00 96.56 80 VAL A C 1
ATOM 670 O O . VAL A 1 80 ? 9.485 -1.722 -7.510 1.00 96.56 80 VAL A O 1
ATOM 673 N N . SER A 1 81 ? 9.184 -3.510 -6.189 1.00 96.94 81 SER A N 1
ATOM 674 C CA . SER A 1 81 ? 8.815 -2.720 -5.007 1.00 96.94 81 SER A CA 1
ATOM 675 C C . SER A 1 81 ? 9.912 -1.729 -4.612 1.00 96.94 81 SER A C 1
ATOM 677 O O . SER A 1 81 ? 9.613 -0.591 -4.272 1.00 96.94 81 SER A O 1
ATOM 679 N N . HIS A 1 82 ? 11.189 -2.102 -4.730 1.00 96.69 82 HIS A N 1
ATOM 680 C CA . HIS A 1 82 ? 12.308 -1.211 -4.425 1.00 96.69 82 HIS A CA 1
ATOM 681 C C . HIS A 1 82 ? 12.416 -0.063 -5.426 1.00 96.69 82 HIS A C 1
ATOM 683 O O . HIS A 1 82 ? 12.702 1.061 -5.024 1.00 96.69 82 HIS A O 1
ATOM 689 N N . VAL A 1 83 ? 12.127 -0.318 -6.706 1.00 96.19 83 VAL A N 1
ATOM 690 C CA . VAL A 1 83 ? 12.025 0.752 -7.706 1.00 96.19 83 VAL A CA 1
ATOM 691 C C . VAL A 1 83 ? 10.900 1.712 -7.319 1.00 96.19 83 VAL A C 1
ATOM 693 O O . VAL A 1 83 ? 11.146 2.911 -7.267 1.00 96.19 83 VAL A O 1
ATOM 696 N N . LEU A 1 84 ? 9.714 1.200 -6.961 1.00 96.62 84 LEU A N 1
ATOM 697 C CA . LEU A 1 84 ? 8.579 2.000 -6.476 1.00 96.62 84 LEU A CA 1
ATOM 698 C C . LEU A 1 84 ? 8.943 2.849 -5.246 1.00 96.62 84 LEU A C 1
ATOM 700 O O . LEU A 1 84 ? 8.673 4.051 -5.206 1.00 96.62 84 LEU A O 1
ATOM 704 N N . ILE A 1 85 ? 9.611 2.255 -4.256 1.00 97.31 85 ILE A N 1
ATOM 705 C CA . ILE A 1 85 ? 10.095 2.959 -3.059 1.00 97.31 85 ILE A CA 1
ATOM 706 C C . ILE A 1 85 ? 11.022 4.112 -3.454 1.00 97.31 85 ILE A C 1
ATOM 708 O O . ILE A 1 85 ? 10.847 5.230 -2.978 1.00 97.31 85 ILE A O 1
ATOM 712 N N . ASN A 1 86 ? 11.971 3.855 -4.350 1.00 95.88 86 ASN A N 1
ATOM 713 C CA . ASN A 1 86 ? 12.937 4.855 -4.781 1.00 95.88 86 ASN A CA 1
ATOM 714 C C . ASN A 1 86 ? 12.300 5.976 -5.606 1.00 95.88 86 ASN A C 1
ATOM 716 O O . ASN A 1 86 ? 12.640 7.137 -5.414 1.00 95.88 86 ASN A O 1
ATOM 720 N N . ILE A 1 87 ? 11.362 5.664 -6.508 1.00 94.06 87 ILE A N 1
ATOM 721 C CA . ILE A 1 87 ? 10.691 6.715 -7.279 1.00 94.06 87 ILE A CA 1
ATOM 722 C C . ILE A 1 87 ? 9.836 7.581 -6.343 1.00 94.06 87 ILE A C 1
ATOM 724 O O . ILE A 1 87 ? 9.920 8.800 -6.418 1.00 94.06 87 ILE A O 1
ATOM 728 N N . SER A 1 88 ? 9.097 6.986 -5.398 1.00 94.88 88 SER A N 1
ATOM 729 C CA . SER A 1 88 ? 8.211 7.711 -4.466 1.00 94.88 88 SER A CA 1
ATOM 730 C C . SER A 1 88 ? 8.926 8.566 -3.421 1.00 94.88 88 SER A C 1
ATOM 732 O O . SER A 1 88 ? 8.296 9.437 -2.829 1.00 94.88 88 SER A O 1
ATOM 734 N N . SER A 1 89 ? 10.223 8.355 -3.184 1.00 93.38 89 SER A N 1
ATOM 735 C CA . SER A 1 89 ? 10.991 9.157 -2.224 1.00 93.38 89 SER A CA 1
ATOM 736 C C . SER A 1 89 ? 11.409 10.527 -2.773 1.00 93.38 89 SER A C 1
ATOM 738 O O . SER A 1 89 ? 11.862 11.385 -2.014 1.00 93.38 89 SER A O 1
ATOM 740 N N . ILE A 1 90 ? 11.251 10.754 -4.080 1.00 90.00 90 ILE A N 1
ATOM 741 C CA . ILE A 1 90 ? 11.644 11.988 -4.761 1.00 90.00 90 ILE A CA 1
ATOM 742 C C . ILE A 1 90 ? 10.407 12.849 -5.025 1.00 90.00 90 ILE A C 1
ATOM 744 O O . ILE A 1 90 ? 9.414 12.375 -5.567 1.00 90.00 90 ILE A O 1
ATOM 748 N N . LYS A 1 91 ? 10.454 14.135 -4.661 1.00 86.69 91 LYS A N 1
ATOM 749 C CA . LYS A 1 91 ? 9.285 15.033 -4.728 1.00 86.69 91 LYS A CA 1
ATOM 750 C C . LYS A 1 91 ? 8.771 15.214 -6.155 1.00 86.69 91 LYS A C 1
ATOM 752 O O . LYS A 1 91 ? 7.567 15.274 -6.375 1.00 86.69 91 LYS A O 1
ATOM 757 N N . GLU A 1 92 ? 9.688 15.270 -7.111 1.00 85.00 92 GLU A N 1
ATOM 758 C CA . GLU A 1 92 ? 9.439 15.479 -8.534 1.00 85.00 92 GLU A CA 1
ATOM 759 C C . GLU A 1 92 ? 8.613 14.344 -9.162 1.00 85.00 92 GLU A C 1
ATOM 761 O O . GLU A 1 92 ? 7.913 14.565 -10.147 1.00 85.00 92 GLU A O 1
ATOM 766 N N . SER A 1 93 ? 8.634 13.140 -8.580 1.00 86.44 93 SER A N 1
ATOM 767 C CA . SER A 1 93 ? 7.877 11.996 -9.096 1.00 86.44 93 SER A CA 1
ATOM 768 C C . SER A 1 93 ? 6.416 11.982 -8.649 1.00 86.44 93 SER A C 1
ATOM 770 O O . SER A 1 93 ? 5.650 11.174 -9.165 1.00 86.44 93 SER A O 1
ATOM 772 N N . ILE A 1 94 ? 6.002 12.843 -7.707 1.00 87.44 94 ILE A N 1
ATOM 773 C CA . ILE A 1 94 ? 4.685 12.721 -7.061 1.00 87.44 94 ILE A CA 1
ATOM 774 C C . ILE A 1 94 ? 3.527 12.760 -8.062 1.00 87.44 94 ILE A C 1
ATOM 776 O O . ILE A 1 94 ? 2.512 12.092 -7.874 1.00 87.44 94 ILE A O 1
ATOM 780 N N . VAL A 1 95 ? 3.710 13.505 -9.155 1.00 85.00 95 VAL A N 1
ATOM 781 C CA . VAL A 1 95 ? 2.751 13.633 -10.255 1.00 85.00 95 VAL A CA 1
ATOM 782 C C . VAL A 1 95 ? 2.423 12.276 -10.881 1.00 85.00 95 VAL A C 1
ATOM 784 O O . VAL A 1 95 ? 1.272 12.034 -11.228 1.00 85.00 95 VAL A O 1
ATOM 787 N N . PHE A 1 96 ? 3.385 11.351 -10.940 1.00 85.50 96 PHE A N 1
ATOM 788 C CA . PHE A 1 96 ? 3.172 9.991 -11.439 1.00 85.50 96 PHE A CA 1
ATOM 789 C C . PHE A 1 96 ? 2.073 9.245 -10.671 1.00 85.50 96 PHE A C 1
ATOM 791 O O . PHE A 1 96 ? 1.324 8.455 -11.244 1.00 85.50 96 PHE A O 1
ATOM 798 N N . PHE A 1 97 ? 1.970 9.499 -9.368 1.00 91.12 97 PHE A N 1
ATOM 799 C CA . PHE A 1 97 ? 1.042 8.791 -8.494 1.00 91.12 97 PHE A CA 1
ATOM 800 C C . PHE A 1 97 ? -0.358 9.396 -8.489 1.00 91.12 97 PHE A C 1
ATOM 802 O O . PHE A 1 97 ? -1.259 8.804 -7.896 1.00 91.12 97 PHE A O 1
ATOM 809 N N . LYS A 1 98 ? -0.568 10.546 -9.147 1.00 92.75 98 LYS A N 1
ATOM 810 C CA . LYS A 1 98 ? -1.868 11.224 -9.273 1.00 92.75 98 LYS A CA 1
ATOM 811 C C . LYS A 1 98 ? -2.790 10.512 -10.270 1.00 92.75 98 LYS A C 1
ATOM 813 O O . LYS A 1 98 ? -3.358 11.108 -11.176 1.00 92.75 98 LYS A O 1
ATOM 818 N N . ASN A 1 99 ? -2.902 9.196 -10.132 1.00 91.81 99 ASN A N 1
ATOM 819 C CA . ASN A 1 99 ? -3.662 8.330 -11.014 1.00 91.81 99 ASN A CA 1
ATOM 820 C C . ASN A 1 99 ? -4.305 7.211 -10.188 1.00 91.81 99 ASN A C 1
ATOM 822 O O . ASN A 1 99 ? -3.649 6.238 -9.812 1.00 91.81 99 ASN A O 1
ATOM 826 N N . VAL A 1 100 ? -5.606 7.344 -9.929 1.00 95.44 100 VAL A N 1
ATOM 827 C CA . VAL A 1 100 ? -6.377 6.392 -9.112 1.00 95.44 100 VAL A CA 1
ATOM 828 C C . VAL A 1 100 ? -6.363 4.986 -9.718 1.00 95.44 100 VAL A C 1
ATOM 830 O O . VAL A 1 100 ? -6.185 4.008 -8.998 1.00 95.44 100 VAL A O 1
ATOM 833 N N . ALA A 1 101 ? -6.448 4.856 -11.046 1.00 94.12 101 ALA A N 1
ATOM 834 C CA . ALA A 1 101 ? -6.396 3.550 -11.704 1.00 94.12 101 ALA A CA 1
ATOM 835 C C . ALA A 1 101 ? -5.041 2.850 -11.501 1.00 94.12 101 ALA A C 1
ATOM 837 O O . ALA A 1 101 ? -4.986 1.633 -11.310 1.00 94.12 101 ALA A O 1
ATOM 838 N N . PHE A 1 102 ? -3.940 3.606 -11.508 1.00 93.31 102 PHE A N 1
ATOM 839 C CA . PHE A 1 102 ? -2.621 3.077 -11.171 1.00 93.31 102 PHE A CA 1
ATOM 840 C C . PHE A 1 102 ? -2.531 2.673 -9.693 1.00 93.31 102 PHE A C 1
ATOM 842 O O . PHE A 1 102 ? -2.089 1.562 -9.394 1.00 93.31 102 PHE A O 1
ATOM 849 N N . LEU A 1 103 ? -2.993 3.532 -8.779 1.00 96.75 103 LEU A N 1
ATOM 850 C CA . LEU A 1 103 ? -3.034 3.228 -7.345 1.00 96.75 103 LEU A CA 1
ATOM 851 C C . LEU A 1 103 ? -3.863 1.967 -7.056 1.00 96.75 103 LEU A C 1
ATOM 853 O O . LEU A 1 103 ? -3.463 1.160 -6.221 1.00 96.75 103 LEU A O 1
ATOM 857 N N . ASN A 1 104 ? -4.949 1.727 -7.791 1.00 96.75 104 ASN A N 1
ATOM 858 C CA . ASN A 1 104 ? -5.747 0.507 -7.665 1.00 96.75 104 ASN A CA 1
ATOM 859 C C . ASN A 1 104 ? -4.997 -0.742 -8.139 1.00 96.75 104 ASN A C 1
ATOM 861 O O . ASN A 1 104 ? -4.992 -1.741 -7.426 1.00 96.75 104 ASN A O 1
ATOM 865 N N . LYS A 1 105 ? -4.260 -0.678 -9.257 1.00 95.38 105 LYS A N 1
ATOM 866 C CA . LYS A 1 105 ? -3.398 -1.801 -9.683 1.00 95.38 105 LYS A CA 1
ATOM 867 C C . LYS A 1 105 ? -2.327 -2.144 -8.649 1.00 95.38 105 LYS A C 1
ATOM 869 O O . LYS A 1 105 ? -1.980 -3.313 -8.486 1.00 95.38 105 LYS A O 1
ATOM 874 N N . ILE A 1 106 ? -1.795 -1.129 -7.963 1.00 96.12 106 ILE A N 1
ATOM 875 C CA . ILE A 1 106 ? -0.878 -1.305 -6.831 1.00 96.12 106 ILE A CA 1
ATOM 876 C C . ILE A 1 106 ? -1.609 -1.907 -5.628 1.00 96.12 106 ILE A C 1
ATOM 878 O O . ILE A 1 106 ? -1.078 -2.813 -4.988 1.00 96.12 106 ILE A O 1
ATOM 882 N N . SER A 1 107 ? -2.827 -1.445 -5.351 1.00 96.06 107 SER A N 1
ATOM 883 C CA . SER A 1 107 ? -3.660 -1.944 -4.256 1.00 96.06 107 SER A CA 1
ATOM 884 C C . SER A 1 107 ? -3.935 -3.436 -4.412 1.00 96.06 107 SER A C 1
ATOM 886 O O . SER A 1 107 ? -3.751 -4.179 -3.458 1.00 96.06 107 SER A O 1
ATOM 888 N N . ASP A 1 108 ? -4.220 -3.927 -5.618 1.00 95.12 108 ASP A N 1
ATOM 889 C CA . ASP A 1 108 ? -4.400 -5.367 -5.861 1.00 95.12 108 ASP A CA 1
ATOM 890 C C . ASP A 1 108 ? -3.188 -6.211 -5.429 1.00 95.12 108 ASP A C 1
ATOM 892 O O . ASP A 1 108 ? -3.339 -7.362 -5.016 1.00 95.12 108 ASP A O 1
ATOM 896 N N . GLN A 1 109 ? -1.982 -5.634 -5.453 1.00 94.75 109 GLN A N 1
ATOM 897 C CA . GLN A 1 109 ? -0.763 -6.314 -5.005 1.00 94.75 109 GLN A CA 1
ATOM 898 C C . GLN A 1 109 ? -0.660 -6.403 -3.479 1.00 94.75 109 GLN A C 1
ATOM 900 O O . GLN A 1 109 ? 0.017 -7.297 -2.972 1.00 94.75 109 GLN A O 1
ATOM 905 N N . ILE A 1 110 ? -1.334 -5.514 -2.742 1.00 94.00 110 ILE A N 1
ATOM 906 C CA . ILE A 1 110 ? -1.375 -5.506 -1.272 1.00 94.00 110 ILE A CA 1
ATOM 907 C C . ILE A 1 110 ? -2.074 -6.748 -0.737 1.00 94.00 110 ILE A C 1
ATOM 909 O O . ILE A 1 110 ? -1.719 -7.202 0.337 1.00 94.00 110 ILE A O 1
ATOM 913 N N . LEU A 1 111 ? -2.996 -7.357 -1.488 1.00 90.69 111 LEU A N 1
ATOM 914 C CA . LEU A 1 111 ? -3.697 -8.570 -1.051 1.00 90.69 111 LEU A CA 1
ATOM 915 C C . LEU A 1 111 ? -2.767 -9.787 -0.887 1.00 90.69 111 LEU A C 1
ATOM 917 O O . LEU A 1 111 ? -3.151 -10.791 -0.287 1.00 90.69 111 LEU A O 1
ATOM 921 N N . ASN A 1 112 ? -1.531 -9.718 -1.393 1.00 93.25 112 ASN A N 1
ATOM 922 C CA . ASN A 1 112 ? -0.491 -10.682 -1.071 1.00 93.25 112 ASN A CA 1
ATOM 923 C C . ASN A 1 112 ? 0.420 -10.152 0.048 1.00 93.25 112 ASN A C 1
ATOM 925 O O . ASN A 1 112 ? 1.069 -9.124 -0.109 1.00 93.25 112 ASN A O 1
ATOM 929 N N . VAL A 1 113 ? 0.541 -10.906 1.146 1.00 93.12 113 VAL A N 1
ATOM 930 C CA . VAL A 1 113 ? 1.289 -10.503 2.355 1.00 93.12 113 VAL A CA 1
ATOM 931 C C . VAL A 1 113 ? 2.751 -10.129 2.067 1.00 93.12 113 VAL A C 1
ATOM 933 O O . VAL A 1 113 ? 3.242 -9.135 2.602 1.00 93.12 113 VAL A O 1
ATOM 936 N N . GLU A 1 114 ? 3.453 -10.886 1.220 1.00 93.44 114 GLU A N 1
ATOM 937 C CA . GLU A 1 114 ? 4.868 -10.627 0.914 1.00 93.44 114 GLU A CA 1
ATOM 938 C C . GLU A 1 114 ? 5.034 -9.378 0.041 1.00 93.44 114 GLU A C 1
ATOM 940 O O . GLU A 1 114 ? 5.879 -8.525 0.328 1.00 93.44 114 GLU A O 1
ATOM 945 N N . ARG A 1 115 ? 4.179 -9.207 -0.977 1.00 95.44 115 ARG A N 1
ATOM 946 C CA . ARG A 1 115 ? 4.146 -7.975 -1.784 1.00 95.44 115 ARG A CA 1
ATOM 947 C C . ARG A 1 115 ? 3.753 -6.766 -0.945 1.00 95.44 115 ARG A C 1
ATOM 949 O O . ARG A 1 115 ? 4.390 -5.722 -1.072 1.00 95.44 115 ARG A O 1
ATOM 956 N N . PHE A 1 116 ? 2.782 -6.911 -0.044 1.00 96.25 116 PHE A N 1
ATOM 957 C CA . PHE A 1 116 ? 2.395 -5.850 0.877 1.00 96.25 116 PHE A CA 1
ATOM 958 C C . PHE A 1 116 ? 3.562 -5.428 1.762 1.00 96.25 116 PHE A C 1
ATOM 960 O O . PHE A 1 116 ? 3.918 -4.250 1.810 1.00 96.25 116 PHE A O 1
ATOM 967 N N . ARG A 1 117 ? 4.229 -6.398 2.397 1.00 96.06 117 ARG A N 1
ATOM 968 C CA . ARG A 1 117 ? 5.425 -6.146 3.203 1.00 96.06 117 ARG A CA 1
ATOM 969 C C . ARG A 1 117 ? 6.487 -5.382 2.414 1.00 96.06 117 ARG A C 1
ATOM 971 O O . ARG A 1 117 ? 7.084 -4.446 2.947 1.00 96.06 117 ARG A O 1
ATOM 978 N N . ALA A 1 118 ? 6.712 -5.776 1.163 1.00 96.06 118 ALA A N 1
ATOM 979 C CA . ALA A 1 118 ? 7.709 -5.169 0.294 1.00 96.06 118 ALA A CA 1
ATOM 980 C C . ALA A 1 118 ? 7.336 -3.743 -0.152 1.00 96.06 118 ALA A C 1
ATOM 982 O O . ALA A 1 118 ? 8.230 -2.917 -0.305 1.00 96.06 118 ALA A O 1
ATOM 983 N N . ILE A 1 119 ? 6.047 -3.436 -0.341 1.00 96.75 119 ILE A N 1
ATOM 984 C CA . ILE A 1 119 ? 5.575 -2.135 -0.846 1.00 96.75 119 ILE A CA 1
ATOM 985 C C . ILE A 1 119 ? 5.166 -1.144 0.258 1.00 96.75 119 ILE A C 1
ATOM 987 O O . ILE A 1 119 ? 4.960 0.035 -0.014 1.00 96.75 119 ILE A O 1
ATOM 991 N N . LEU A 1 120 ? 5.110 -1.555 1.526 1.00 97.25 120 LEU A N 1
ATOM 992 C CA . LEU A 1 120 ? 4.812 -0.648 2.642 1.00 97.25 120 LEU A CA 1
ATOM 993 C C . LEU A 1 120 ? 5.686 0.620 2.700 1.00 97.25 120 LEU A C 1
ATOM 995 O O . LEU A 1 120 ? 5.127 1.688 2.941 1.00 97.25 120 LEU A O 1
ATOM 999 N N . PRO A 1 121 ? 7.018 0.582 2.473 1.00 97.50 121 PRO A N 1
ATOM 1000 C CA . PRO A 1 121 ? 7.814 1.811 2.456 1.00 97.50 121 PRO A CA 1
ATOM 1001 C C . PRO A 1 121 ? 7.399 2.775 1.334 1.00 97.50 121 PRO A C 1
ATOM 1003 O O . PRO A 1 121 ? 7.462 3.985 1.518 1.00 97.50 121 PRO A O 1
ATOM 1006 N N . PHE A 1 122 ? 6.913 2.256 0.204 1.00 97.69 122 PHE A N 1
ATOM 1007 C CA . PHE A 1 122 ? 6.348 3.071 -0.870 1.00 97.69 122 PHE A CA 1
ATOM 1008 C C . PHE A 1 122 ? 5.049 3.750 -0.418 1.00 97.69 122 PHE A C 1
ATOM 1010 O O . PHE A 1 122 ? 4.890 4.952 -0.606 1.00 97.69 122 PHE A O 1
ATOM 1017 N N . ILE A 1 123 ? 4.154 3.011 0.247 1.00 98.00 123 ILE A N 1
ATOM 1018 C CA . ILE A 1 123 ? 2.903 3.569 0.787 1.00 98.00 123 ILE A CA 1
ATOM 1019 C C . ILE A 1 123 ? 3.206 4.657 1.825 1.00 98.00 123 ILE A C 1
ATOM 1021 O O . ILE A 1 123 ? 2.577 5.711 1.799 1.00 98.00 123 ILE A O 1
ATOM 1025 N N . ILE A 1 124 ? 4.205 4.444 2.692 1.00 97.81 124 ILE A N 1
ATOM 1026 C CA . ILE A 1 124 ? 4.676 5.462 3.644 1.00 97.81 124 ILE A CA 1
ATOM 1027 C C . ILE A 1 124 ? 5.113 6.728 2.899 1.00 97.81 124 ILE A C 1
ATOM 1029 O O . ILE A 1 124 ? 4.647 7.810 3.244 1.00 97.81 124 ILE A O 1
ATOM 1033 N N . ASN A 1 125 ? 5.944 6.609 1.859 1.00 96.94 125 ASN A N 1
ATOM 1034 C CA . ASN A 1 125 ? 6.389 7.765 1.073 1.00 96.94 125 ASN A CA 1
ATOM 1035 C C . ASN A 1 125 ? 5.215 8.542 0.458 1.00 96.94 125 ASN A C 1
ATOM 1037 O O . ASN A 1 125 ? 5.220 9.771 0.498 1.00 96.94 125 ASN A O 1
ATOM 1041 N N . LEU A 1 126 ? 4.193 7.844 -0.058 1.00 96.62 126 LEU A N 1
ATOM 1042 C CA . LEU A 1 126 ? 2.972 8.496 -0.539 1.00 96.62 126 LEU A CA 1
ATOM 1043 C C . LEU A 1 126 ? 2.259 9.243 0.593 1.00 96.62 126 LEU A C 1
ATOM 1045 O O . LEU A 1 126 ? 1.908 10.408 0.436 1.00 96.62 126 LEU A O 1
ATOM 1049 N N . CYS A 1 127 ? 2.086 8.606 1.751 1.00 96.31 127 CYS A N 1
ATOM 1050 C CA . CYS A 1 127 ? 1.404 9.221 2.888 1.00 96.31 127 CYS A CA 1
ATOM 1051 C C . CYS A 1 127 ? 2.115 10.492 3.359 1.00 96.31 127 CYS A C 1
ATOM 1053 O O . CYS A 1 127 ? 1.437 11.461 3.678 1.00 96.31 127 CYS A O 1
ATOM 1055 N N . LEU A 1 128 ? 3.452 10.518 3.339 1.00 94.38 128 LEU A N 1
ATOM 1056 C CA . LEU A 1 128 ? 4.262 11.678 3.727 1.00 94.38 128 LEU A CA 1
ATOM 1057 C C . LEU A 1 128 ? 4.109 12.897 2.797 1.00 94.38 128 LEU A C 1
ATOM 1059 O O . LEU A 1 128 ? 4.584 13.981 3.140 1.00 94.38 128 LEU A O 1
ATOM 1063 N N . ASN A 1 129 ? 3.480 12.744 1.629 1.00 93.44 129 ASN A N 1
ATOM 1064 C CA . ASN A 1 129 ? 3.300 13.818 0.660 1.00 93.44 129 ASN A CA 1
ATOM 1065 C C . ASN A 1 129 ? 1.824 14.221 0.533 1.00 93.44 129 ASN A C 1
ATOM 1067 O O . ASN A 1 129 ? 1.050 13.601 -0.188 1.00 93.44 129 ASN A O 1
ATOM 1071 N N . GLU A 1 130 ? 1.441 15.316 1.184 1.00 92.88 130 GLU A N 1
ATOM 1072 C CA . GLU A 1 130 ? 0.048 15.794 1.250 1.00 92.88 130 GLU A CA 1
ATOM 1073 C C . GLU A 1 130 ? -0.598 16.057 -0.115 1.00 92.88 130 GLU A C 1
ATOM 1075 O O . GLU A 1 130 ? -1.808 15.909 -0.271 1.00 92.88 130 GLU A O 1
ATOM 1080 N N . VAL A 1 131 ? 0.202 16.364 -1.140 1.00 93.38 131 VAL A N 1
ATOM 1081 C CA . VAL A 1 131 ? -0.289 16.605 -2.505 1.00 93.38 131 VAL A CA 1
ATOM 1082 C C . VAL A 1 131 ? -0.981 15.366 -3.092 1.00 93.38 131 VAL A C 1
ATOM 1084 O O . VAL A 1 131 ? -1.817 15.500 -3.987 1.00 93.38 131 VAL A O 1
ATOM 1087 N N . ILE A 1 132 ? -0.657 14.162 -2.602 1.00 95.31 132 ILE A N 1
ATOM 1088 C CA . ILE A 1 132 ? -1.260 12.911 -3.074 1.00 95.31 132 ILE A CA 1
ATOM 1089 C C . ILE A 1 132 ? -2.497 12.487 -2.288 1.00 95.31 132 ILE A C 1
ATOM 1091 O O . ILE A 1 132 ? -3.212 11.588 -2.731 1.00 95.31 132 ILE A O 1
ATOM 1095 N N . HIS A 1 133 ? -2.779 13.126 -1.148 1.00 96.25 133 HIS A N 1
ATOM 1096 C CA . HIS A 1 133 ? -3.901 12.765 -0.278 1.00 96.25 133 HIS A CA 1
ATOM 1097 C C . HIS A 1 133 ? -5.243 12.706 -1.025 1.00 96.25 133 HIS A C 1
ATOM 1099 O O . HIS A 1 133 ? -5.928 11.695 -0.870 1.00 96.25 133 HIS A O 1
ATOM 1105 N N . PRO A 1 134 ? -5.590 13.661 -1.917 1.00 96.62 134 PRO A N 1
ATOM 1106 C CA . PRO A 1 134 ? -6.825 13.582 -2.703 1.00 96.62 134 PRO A CA 1
ATOM 1107 C C . PRO A 1 134 ? -6.946 12.338 -3.596 1.00 96.62 134 PRO A C 1
ATOM 1109 O O . PRO A 1 134 ? -8.053 11.952 -3.950 1.00 96.62 134 PRO A O 1
ATOM 1112 N N . TYR A 1 135 ? -5.826 11.705 -3.960 1.00 97.44 135 TYR A N 1
ATOM 1113 C CA . TYR A 1 135 ? -5.782 10.540 -4.849 1.00 97.44 135 TYR A CA 1
ATOM 1114 C C . TYR A 1 135 ? -5.756 9.219 -4.075 1.00 97.44 135 TYR A C 1
ATOM 1116 O O . TYR A 1 135 ? -6.449 8.273 -4.444 1.00 97.44 135 TYR A O 1
ATOM 1124 N N . ILE A 1 136 ? -4.987 9.139 -2.984 1.00 97.31 136 ILE A N 1
ATOM 1125 C CA . ILE A 1 136 ? -4.948 7.936 -2.130 1.00 97.31 136 ILE A CA 1
ATOM 1126 C C . ILE A 1 136 ? -6.231 7.771 -1.301 1.00 97.31 136 ILE A C 1
ATOM 1128 O O . ILE A 1 136 ? -6.572 6.649 -0.940 1.00 97.31 136 ILE A O 1
ATOM 1132 N N . PHE A 1 137 ? -6.944 8.871 -1.030 1.00 97.62 137 PHE A N 1
ATOM 1133 C CA . PHE A 1 137 ? -8.248 8.897 -0.357 1.00 97.62 137 PHE A CA 1
ATOM 1134 C C . PHE A 1 137 ? -9.422 9.182 -1.304 1.00 97.62 137 PHE A C 1
ATOM 1136 O O . PHE A 1 137 ? -10.516 9.516 -0.840 1.00 97.62 137 PHE A O 1
ATOM 1143 N N . HIS A 1 138 ? -9.193 9.088 -2.615 1.00 97.44 138 HIS A N 1
ATOM 1144 C CA . HIS A 1 138 ? -10.267 9.172 -3.596 1.00 97.44 138 HIS A CA 1
ATOM 1145 C C . HIS A 1 138 ? -11.264 8.031 -3.367 1.00 97.44 138 HIS A C 1
ATOM 1147 O O . HIS A 1 138 ? -10.852 6.925 -3.025 1.00 97.44 138 HIS A O 1
ATOM 1153 N N . ASP A 1 139 ? -12.552 8.277 -3.590 1.00 94.38 139 ASP A N 1
ATOM 1154 C CA . ASP A 1 139 ? -13.604 7.312 -3.243 1.00 94.38 139 ASP A CA 1
ATOM 1155 C C . ASP A 1 139 ? -13.497 6.014 -4.076 1.00 94.38 139 ASP A C 1
ATOM 1157 O O . ASP A 1 139 ? -13.729 4.917 -3.572 1.00 94.38 139 ASP A O 1
ATOM 1161 N N . ASP A 1 140 ? -13.027 6.121 -5.324 1.00 96.38 140 ASP A N 1
ATOM 1162 C CA . ASP A 1 140 ? -12.703 4.969 -6.185 1.00 96.38 140 ASP A CA 1
ATOM 1163 C C . ASP A 1 140 ? -11.336 4.312 -5.893 1.00 96.38 140 ASP A C 1
ATOM 1165 O O . ASP A 1 140 ? -10.959 3.356 -6.574 1.00 96.38 140 ASP A O 1
ATOM 1169 N N . CYS A 1 141 ? -10.549 4.826 -4.943 1.00 97.50 141 CYS A N 1
ATOM 1170 C CA . CYS A 1 141 ? -9.219 4.304 -4.627 1.00 97.50 141 CYS A CA 1
ATOM 1171 C C . CYS A 1 141 ? -9.285 3.240 -3.526 1.00 97.50 141 CYS A C 1
ATOM 1173 O O . CYS A 1 141 ? -9.745 3.484 -2.413 1.00 97.50 141 CYS A O 1
ATOM 1175 N N . TYR A 1 142 ? -8.754 2.051 -3.802 1.00 96.62 142 TYR A N 1
ATOM 1176 C CA . TYR A 1 142 ? -8.817 0.910 -2.884 1.00 96.62 142 TYR A CA 1
ATOM 1177 C C . TYR A 1 142 ? -7.626 0.811 -1.931 1.00 96.62 142 TYR A C 1
ATOM 1179 O O . TYR A 1 142 ? -7.601 -0.088 -1.089 1.00 96.62 142 TYR A O 1
ATOM 1187 N N . LEU A 1 143 ? -6.664 1.736 -2.018 1.00 97.38 143 LEU A N 1
ATOM 1188 C CA . LEU A 1 143 ? -5.400 1.655 -1.288 1.00 97.38 143 LEU A CA 1
ATOM 1189 C C . LEU A 1 143 ? -5.608 1.539 0.223 1.00 97.38 143 LEU A C 1
ATOM 1191 O O . LEU A 1 143 ? -5.171 0.563 0.830 1.00 97.38 143 LEU A O 1
ATOM 1195 N N . PHE A 1 144 ? -6.298 2.501 0.837 1.00 97.00 144 PHE A N 1
ATOM 1196 C CA . PHE A 1 144 ? -6.549 2.458 2.278 1.00 97.00 144 PHE A CA 1
ATOM 1197 C C . PHE A 1 144 ? -7.530 1.374 2.698 1.00 97.00 144 PHE A C 1
ATOM 1199 O O . PHE A 1 144 ? -7.212 0.682 3.663 1.00 97.00 144 PHE A O 1
ATOM 1206 N N . PRO A 1 145 ? -8.656 1.145 1.999 1.00 96.44 145 PRO A N 1
ATOM 1207 C CA . PRO A 1 145 ? -9.500 0.003 2.316 1.00 96.44 145 PRO A CA 1
ATOM 1208 C C . PRO A 1 145 ? -8.729 -1.327 2.360 1.00 96.44 145 PRO A C 1
ATOM 1210 O O . PRO A 1 145 ? -8.924 -2.120 3.278 1.00 96.44 145 PRO A O 1
ATOM 1213 N N . TYR A 1 146 ? -7.803 -1.560 1.427 1.00 97.00 146 TYR A N 1
ATOM 1214 C CA . TYR A 1 146 ? -7.003 -2.789 1.413 1.00 97.00 146 TYR A CA 1
ATOM 1215 C C . TYR A 1 146 ? -5.906 -2.787 2.479 1.00 97.00 146 TYR A C 1
ATOM 1217 O O . TYR A 1 146 ? -5.642 -3.824 3.068 1.00 97.00 146 TYR A O 1
ATOM 1225 N N . VAL A 1 147 ? -5.273 -1.649 2.783 1.00 97.19 147 VAL A N 1
ATOM 1226 C CA . VAL A 1 147 ? -4.317 -1.560 3.905 1.00 97.19 147 VAL A CA 1
ATOM 1227 C C . VAL A 1 147 ? -5.015 -1.839 5.239 1.00 97.19 147 VAL A C 1
ATOM 1229 O O . VAL A 1 147 ? -4.500 -2.593 6.063 1.00 97.19 147 VAL A O 1
ATOM 1232 N N . LEU A 1 148 ? -6.193 -1.254 5.456 1.00 96.50 148 LEU A N 1
ATOM 1233 C CA . LEU A 1 148 ? -6.946 -1.376 6.702 1.00 96.50 148 LEU A CA 1
ATOM 1234 C C . LEU A 1 148 ? -7.584 -2.757 6.879 1.00 96.50 148 LEU A C 1
ATOM 1236 O O . LEU A 1 148 ? -7.752 -3.196 8.015 1.00 96.50 148 LEU A O 1
ATOM 1240 N N . SER A 1 149 ? -7.868 -3.490 5.796 1.00 95.12 149 SER A N 1
ATOM 1241 C CA . SER A 1 149 ? -8.397 -4.857 5.897 1.00 95.12 149 SER A CA 1
ATOM 1242 C C . SER A 1 149 ? -7.423 -5.838 6.560 1.00 95.12 149 SER A C 1
ATOM 1244 O O . SER A 1 149 ? -7.860 -6.866 7.067 1.00 95.12 149 SER A O 1
ATOM 1246 N N . TYR A 1 150 ? -6.123 -5.520 6.621 1.00 94.94 150 TYR A N 1
ATOM 1247 C CA . TYR A 1 150 ? -5.124 -6.297 7.373 1.00 94.94 150 TYR A CA 1
ATOM 1248 C C . TYR A 1 150 ? -5.225 -6.114 8.896 1.00 94.94 150 TYR A C 1
ATOM 1250 O O . TYR A 1 150 ? -4.671 -6.922 9.647 1.00 94.94 150 TYR A O 1
ATOM 1258 N N . LEU A 1 151 ? -5.904 -5.056 9.349 1.00 93.94 151 LEU A N 1
ATOM 1259 C CA . LEU A 1 151 ? -6.095 -4.710 10.761 1.00 93.94 151 LEU A CA 1
ATOM 1260 C C . LEU A 1 151 ? -7.487 -5.062 11.287 1.00 93.94 151 LEU A C 1
ATOM 1262 O O . LEU A 1 151 ? -7.783 -4.781 12.443 1.00 93.94 151 LEU A O 1
ATOM 1266 N N . TYR A 1 152 ? -8.344 -5.652 10.461 1.00 92.25 152 TYR A N 1
ATOM 1267 C CA . TYR A 1 152 ? -9.713 -5.973 10.835 1.00 92.25 152 TYR A CA 1
ATOM 1268 C C . TYR A 1 152 ? -9.986 -7.467 10.687 1.00 92.25 152 TYR A C 1
ATOM 1270 O O . TYR A 1 152 ? -9.506 -8.107 9.750 1.00 92.25 152 TYR A O 1
ATOM 1278 N N . THR A 1 153 ? -10.784 -8.023 11.598 1.00 88.38 153 THR A N 1
ATOM 1279 C CA . THR A 1 153 ? -11.302 -9.387 11.479 1.00 88.38 153 THR A CA 1
ATOM 1280 C C . THR A 1 153 ? -12.804 -9.454 11.738 1.00 88.38 153 THR A C 1
ATOM 1282 O O . THR A 1 153 ? -13.321 -8.870 12.696 1.00 88.38 153 THR A O 1
ATOM 1285 N N . ASN A 1 154 ? -13.487 -10.219 10.881 1.00 78.12 154 ASN A N 1
ATOM 1286 C CA . ASN A 1 154 ? -14.922 -10.493 10.978 1.00 78.12 154 ASN A CA 1
ATOM 1287 C C . ASN A 1 154 ? -15.244 -11.491 12.110 1.00 78.12 154 ASN A C 1
ATOM 1289 O O . ASN A 1 154 ? -16.374 -11.533 12.594 1.00 78.12 154 ASN A O 1
ATOM 1293 N N . ASP A 1 155 ? -14.246 -12.246 12.588 1.00 67.25 155 ASP A N 1
ATOM 1294 C CA . ASP A 1 155 ? -14.411 -13.290 13.610 1.00 67.25 155 ASP A CA 1
ATOM 1295 C C . ASP A 1 155 ? -14.580 -12.736 15.034 1.00 67.25 155 ASP A C 1
ATOM 1297 O O . ASP A 1 155 ? -14.693 -13.498 15.994 1.00 67.25 155 ASP A O 1
ATOM 1301 N N . TYR A 1 156 ? -14.653 -11.413 15.196 1.00 56.25 156 TYR A N 1
ATOM 1302 C CA . TYR A 1 156 ? -14.881 -10.762 16.488 1.00 56.25 156 TYR A CA 1
ATOM 1303 C C . TYR A 1 156 ? -16.142 -11.269 17.207 1.00 56.25 156 TYR A C 1
ATOM 1305 O O . TYR A 1 156 ? -16.152 -11.450 18.426 1.00 56.25 156 TYR A O 1
ATOM 1313 N N . ASN A 1 157 ? -17.206 -11.563 16.456 1.00 50.56 157 ASN A N 1
ATOM 1314 C CA . ASN A 1 157 ? -18.431 -12.116 17.037 1.00 50.56 157 ASN A CA 1
ATOM 1315 C C . ASN A 1 157 ? -18.255 -13.581 17.481 1.00 50.56 157 ASN A C 1
ATOM 1317 O O . ASN A 1 157 ? -18.899 -14.018 18.435 1.00 50.56 157 ASN A O 1
ATOM 1321 N N . ILE A 1 158 ? -17.341 -14.328 16.853 1.00 48.09 158 ILE A N 1
ATOM 1322 C CA . ILE A 1 158 ? -17.045 -15.726 17.191 1.00 48.09 158 ILE A CA 1
ATOM 1323 C C . ILE A 1 158 ? -16.176 -15.790 18.453 1.00 48.09 158 ILE A C 1
ATOM 1325 O O . ILE A 1 158 ? -16.493 -16.548 19.371 1.00 48.09 158 ILE A O 1
ATOM 1329 N N . THR A 1 159 ? -15.144 -14.945 18.563 1.00 47.06 159 THR A N 1
ATOM 1330 C CA . THR A 1 159 ? -14.287 -14.872 19.761 1.00 47.06 159 THR A CA 1
ATOM 1331 C C . THR A 1 159 ? -15.039 -14.377 21.000 1.00 47.06 159 THR A C 1
ATOM 1333 O O . THR A 1 159 ? -14.768 -14.864 22.098 1.00 47.06 159 THR A O 1
ATOM 1336 N N . LYS A 1 160 ? -16.047 -13.504 20.845 1.00 44.09 160 LYS A N 1
ATOM 1337 C CA . LYS A 1 160 ? -16.979 -13.140 21.932 1.00 44.09 160 LYS A CA 1
ATOM 1338 C C . LYS A 1 160 ? -17.906 -14.287 22.348 1.00 44.09 160 LYS A C 1
ATOM 1340 O O . LYS A 1 160 ? -18.113 -14.478 23.543 1.00 44.09 160 LYS A O 1
ATOM 1345 N N . SER A 1 161 ? -18.435 -15.069 21.401 1.00 39.44 161 SER A N 1
ATOM 1346 C CA . SER A 1 161 ? -19.379 -16.163 21.706 1.00 39.44 161 SER A CA 1
ATOM 1347 C C . SER A 1 161 ? -18.766 -17.308 22.529 1.00 39.44 161 SER A C 1
ATOM 1349 O O . SER A 1 161 ? -19.481 -18.009 23.241 1.00 39.44 161 SER A O 1
ATOM 1351 N N . GLY A 1 162 ? -17.438 -17.470 22.478 1.00 40.69 162 GLY A N 1
ATOM 1352 C CA . GLY A 1 162 ? -16.698 -18.438 23.292 1.00 40.69 162 GLY A CA 1
ATOM 1353 C C . GLY A 1 162 ? -16.295 -17.935 24.684 1.00 40.69 162 GLY A C 1
ATOM 1354 O O . GLY A 1 162 ? -15.814 -18.728 25.490 1.00 40.69 162 GLY A O 1
ATOM 1355 N N . SER A 1 163 ? -16.485 -16.646 24.991 1.00 40.50 163 SER A N 1
ATOM 1356 C CA . SER A 1 163 ? -16.091 -16.033 26.264 1.00 40.50 163 SER A CA 1
ATOM 1357 C C . SER A 1 163 ? -17.318 -15.689 27.110 1.00 40.50 163 SER A C 1
ATOM 1359 O O . SER A 1 163 ? -17.619 -14.524 27.371 1.00 40.50 163 SER A O 1
ATOM 1361 N N . TYR A 1 164 ? -18.026 -16.716 27.584 1.00 41.03 164 TYR A N 1
ATOM 1362 C CA . TYR A 1 164 ? -18.900 -16.570 28.748 1.00 41.03 164 TYR A CA 1
ATOM 1363 C C . TYR A 1 164 ? -18.027 -16.326 29.983 1.00 41.03 164 TYR A C 1
ATOM 1365 O O . TYR A 1 164 ? -17.609 -17.278 30.634 1.00 41.03 164 TYR A O 1
ATOM 1373 N N . ASN A 1 165 ? -17.689 -15.061 30.249 1.00 39.56 165 ASN A N 1
ATOM 1374 C CA . ASN A 1 165 ? -17.676 -14.444 31.581 1.00 39.56 165 ASN A CA 1
ATOM 1375 C C . ASN A 1 165 ? -16.977 -13.073 31.574 1.00 39.56 165 ASN A C 1
ATOM 1377 O O . ASN A 1 165 ? -15.871 -12.920 31.068 1.00 39.56 165 ASN A O 1
ATOM 1381 N N . ASN A 1 166 ? -17.628 -12.128 32.259 1.00 38.84 166 ASN A N 1
ATOM 1382 C CA . ASN A 1 166 ? -17.115 -10.875 32.824 1.00 38.84 166 ASN A CA 1
ATOM 1383 C C . ASN A 1 166 ? -16.557 -9.801 31.874 1.00 38.84 166 ASN A C 1
ATOM 1385 O O . ASN A 1 166 ? -15.370 -9.753 31.573 1.00 38.84 166 ASN A O 1
ATOM 1389 N N . SER A 1 167 ? -17.365 -8.778 31.592 1.00 38.06 167 SER A N 1
ATOM 1390 C CA . SER A 1 167 ? -17.329 -7.508 32.348 1.00 38.06 167 SER A CA 1
ATOM 1391 C C . SER A 1 167 ? -18.115 -6.409 31.622 1.00 38.06 167 SER A C 1
ATOM 1393 O O . SER A 1 167 ? -18.034 -6.230 30.407 1.00 38.06 167 SER A O 1
ATOM 1395 N N . ASN A 1 168 ? -18.918 -5.696 32.409 1.00 38.44 168 ASN A N 1
ATOM 1396 C CA . ASN A 1 168 ? -19.718 -4.544 32.014 1.00 38.44 168 ASN A CA 1
ATOM 1397 C C . ASN A 1 168 ? -18.794 -3.345 31.765 1.00 38.44 168 ASN A C 1
ATOM 1399 O O . ASN A 1 168 ? -18.316 -2.767 32.736 1.00 38.44 168 ASN A O 1
ATOM 1403 N N . ASN A 1 169 ? -18.504 -3.046 30.492 1.00 42.81 169 ASN A N 1
ATOM 1404 C CA . ASN A 1 169 ? -18.191 -1.719 29.912 1.00 42.81 169 ASN A CA 1
ATOM 1405 C C . ASN A 1 169 ? -17.723 -1.855 28.446 1.00 42.81 169 ASN A C 1
ATOM 1407 O O . ASN A 1 169 ? -16.772 -1.210 28.011 1.00 42.81 169 ASN A O 1
ATOM 1411 N N . ASN A 1 170 ? -18.362 -2.729 27.667 1.00 45.94 170 ASN A N 1
ATOM 1412 C CA . ASN A 1 170 ? -17.957 -2.958 26.284 1.00 45.94 170 ASN A CA 1
ATOM 1413 C C . ASN A 1 170 ? -18.836 -2.124 25.356 1.00 45.94 170 ASN A C 1
ATOM 1415 O O . ASN A 1 170 ? -19.947 -2.540 25.039 1.00 45.94 170 ASN A O 1
ATOM 1419 N N . GLU A 1 171 ? -18.331 -0.968 24.919 1.00 54.28 171 GLU A N 1
ATOM 1420 C CA . GLU A 1 171 ? -18.869 -0.280 23.743 1.00 54.28 171 GLU A CA 1
ATOM 1421 C C . GLU A 1 171 ? -18.945 -1.293 22.593 1.00 54.28 171 GLU A C 1
ATOM 1423 O O . GLU A 1 171 ? -17.932 -1.871 22.183 1.00 54.28 171 GLU A O 1
ATOM 1428 N N . GLU A 1 172 ? -20.156 -1.588 22.122 1.00 57.28 172 GLU A N 1
ATOM 1429 C CA . GLU A 1 172 ? -20.345 -2.470 20.977 1.00 57.28 172 GLU A CA 1
ATOM 1430 C C . GLU A 1 172 ? -19.641 -1.871 19.755 1.00 57.28 172 GLU A C 1
ATOM 1432 O O . GLU A 1 172 ? -19.812 -0.694 19.439 1.00 57.28 172 GLU A O 1
ATOM 1437 N N . ILE A 1 173 ? -18.827 -2.680 19.070 1.00 61.97 173 ILE A N 1
ATOM 1438 C CA . ILE A 1 173 ? -18.203 -2.268 17.811 1.00 61.97 173 ILE A CA 1
ATOM 1439 C C . ILE A 1 173 ? -19.319 -2.145 16.777 1.00 61.97 173 ILE A C 1
ATOM 1441 O O . ILE A 1 173 ? -19.906 -3.156 16.376 1.00 61.97 173 ILE A O 1
ATOM 1445 N N . ASN A 1 174 ? -19.606 -0.922 16.330 1.00 66.06 174 ASN A N 1
ATOM 1446 C CA . ASN A 1 174 ? -20.638 -0.704 15.331 1.00 66.06 174 ASN A CA 1
ATOM 1447 C C . ASN A 1 174 ? -20.086 -0.991 13.929 1.00 66.06 174 ASN A C 1
ATOM 1449 O O . ASN A 1 174 ? -19.605 -0.111 13.219 1.00 66.06 174 ASN A O 1
ATOM 1453 N N . THR A 1 175 ? -20.180 -2.253 13.515 1.00 68.25 175 THR A N 1
ATOM 1454 C CA . THR A 1 175 ? -19.728 -2.710 12.188 1.00 68.25 175 THR A CA 1
ATOM 1455 C C . THR A 1 175 ? -20.410 -2.000 11.013 1.00 68.25 175 THR A C 1
ATOM 1457 O O . THR A 1 175 ? -19.860 -2.011 9.915 1.00 68.25 175 THR A O 1
ATOM 1460 N N . GLN A 1 176 ? -21.545 -1.319 11.226 1.00 70.94 176 GLN A N 1
ATOM 1461 C CA . GLN A 1 176 ? -22.228 -0.533 10.188 1.00 70.94 176 GLN A CA 1
ATOM 1462 C C . GLN A 1 176 ? -21.391 0.656 9.693 1.00 70.94 176 GLN A C 1
ATOM 1464 O O . GLN A 1 176 ? -21.611 1.130 8.581 1.00 70.94 176 GLN A O 1
ATOM 1469 N N . ASN A 1 177 ? -20.422 1.112 10.490 1.00 83.25 177 ASN A N 1
ATOM 1470 C CA . ASN A 1 177 ? -19.566 2.250 10.160 1.00 83.25 177 ASN A CA 1
ATOM 1471 C C . ASN A 1 177 ? -18.285 1.850 9.409 1.00 83.25 177 ASN A C 1
ATOM 1473 O O . ASN A 1 177 ? -17.547 2.721 8.950 1.00 83.25 177 ASN A O 1
ATOM 1477 N N . ILE A 1 178 ? -17.987 0.550 9.294 1.00 90.56 178 ILE A N 1
ATOM 1478 C CA . ILE A 1 178 ? -16.769 0.076 8.632 1.00 90.56 178 ILE A CA 1
ATOM 1479 C C . ILE A 1 178 ? -17.011 0.018 7.127 1.00 90.56 178 ILE A C 1
ATOM 1481 O O . ILE A 1 178 ? -17.974 -0.580 6.646 1.00 90.56 178 ILE A O 1
ATOM 1485 N N . HIS A 1 179 ? -16.097 0.613 6.363 1.00 93.50 179 HIS A N 1
ATOM 1486 C CA . HIS A 1 179 ? -16.217 0.658 4.912 1.00 93.50 179 HIS A CA 1
ATOM 1487 C C . HIS A 1 179 ? -16.342 -0.748 4.303 1.00 93.50 179 HIS A C 1
ATOM 1489 O O . HIS A 1 179 ? -15.516 -1.627 4.551 1.00 93.50 179 HIS A O 1
ATOM 1495 N N . HIS A 1 180 ? -17.342 -0.953 3.443 1.00 92.19 180 HIS A N 1
ATOM 1496 C CA . HIS A 1 180 ? -17.706 -2.270 2.904 1.00 92.19 180 HIS A CA 1
ATOM 1497 C C . HIS A 1 180 ? -16.541 -3.037 2.251 1.00 92.19 180 HIS A C 1
ATOM 1499 O O . HIS A 1 180 ? -16.433 -4.251 2.403 1.00 92.19 180 HIS A O 1
ATOM 1505 N N . ILE A 1 181 ? -15.626 -2.342 1.564 1.00 93.62 181 ILE A N 1
ATOM 1506 C CA . ILE A 1 181 ? -14.437 -2.972 0.967 1.00 93.62 181 ILE A CA 1
ATOM 1507 C C . ILE A 1 181 ? -13.530 -3.599 2.036 1.00 93.62 181 ILE A C 1
ATOM 1509 O O . ILE A 1 181 ? -13.000 -4.684 1.810 1.00 93.62 181 ILE A O 1
ATOM 1513 N N . ILE A 1 182 ? -13.379 -2.952 3.196 1.00 94.19 182 ILE A N 1
ATOM 1514 C CA . ILE A 1 182 ? -12.567 -3.459 4.311 1.00 94.19 182 ILE A CA 1
ATOM 1515 C C . ILE A 1 182 ? -13.172 -4.767 4.812 1.00 94.19 182 ILE A C 1
ATOM 1517 O O . ILE A 1 182 ? -12.455 -5.756 4.911 1.00 94.19 182 ILE A O 1
ATOM 1521 N N . MET A 1 183 ? -14.489 -4.797 5.040 1.00 90.12 183 MET A N 1
ATOM 1522 C CA . MET A 1 183 ? -15.207 -5.999 5.486 1.00 90.12 183 MET A CA 1
ATOM 1523 C C . MET A 1 183 ? -15.152 -7.144 4.464 1.00 90.12 183 MET A C 1
ATOM 1525 O O . MET A 1 183 ? -15.052 -8.311 4.834 1.00 90.12 183 MET A O 1
ATOM 1529 N N . ASN A 1 184 ? -15.204 -6.817 3.170 1.00 90.38 184 ASN A N 1
ATOM 1530 C CA . ASN A 1 184 ? -15.162 -7.806 2.090 1.00 90.38 184 ASN A CA 1
ATOM 1531 C C . ASN A 1 184 ? -13.766 -8.409 1.879 1.00 90.38 184 ASN A C 1
ATOM 1533 O O . ASN A 1 184 ? -13.646 -9.492 1.307 1.00 90.38 184 ASN A O 1
ATOM 1537 N N . LYS A 1 185 ? -12.707 -7.684 2.255 1.00 91.25 185 LYS A N 1
ATOM 1538 C CA . LYS A 1 185 ? -11.309 -8.104 2.072 1.00 91.25 185 LYS A CA 1
ATOM 1539 C C . LYS A 1 185 ? -10.633 -8.534 3.370 1.00 91.25 185 LYS A C 1
ATOM 1541 O O . LYS A 1 185 ? -9.546 -9.109 3.312 1.00 91.25 185 LYS A O 1
ATOM 1546 N N . SER A 1 186 ? -11.249 -8.276 4.520 1.00 87.56 186 SER A N 1
ATOM 1547 C CA . SER A 1 186 ? -10.771 -8.764 5.805 1.00 87.56 186 SER A CA 1
ATOM 1548 C C . SER A 1 186 ? -10.901 -10.280 5.872 1.00 87.56 186 SER A C 1
ATOM 1550 O O . SER A 1 186 ? -11.836 -10.895 5.360 1.00 87.56 186 SER A O 1
ATOM 1552 N N . SER A 1 187 ? -9.921 -10.895 6.518 1.00 81.19 187 SER A N 1
ATOM 1553 C CA . SER A 1 187 ? -9.966 -12.307 6.877 1.00 81.19 187 SER A CA 1
ATOM 1554 C C . SER A 1 187 ? -9.518 -12.427 8.330 1.00 81.19 187 SER A C 1
ATOM 1556 O O . SER A 1 187 ? -10.245 -12.041 9.250 1.00 81.19 187 SER A O 1
ATOM 1558 N N . ILE A 1 188 ? -8.287 -12.873 8.536 1.00 83.25 188 ILE A N 1
ATOM 1559 C CA . ILE A 1 188 ? -7.630 -12.921 9.835 1.00 83.25 188 ILE A CA 1
ATOM 1560 C C . ILE A 1 188 ? -6.706 -11.708 9.943 1.00 83.25 188 ILE A C 1
ATOM 1562 O O . ILE A 1 188 ? -6.086 -11.299 8.958 1.00 83.25 188 ILE A O 1
ATOM 1566 N N . LEU A 1 189 ? -6.589 -11.159 11.154 1.00 87.25 189 LEU A N 1
ATOM 1567 C CA . LEU A 1 189 ? -5.610 -10.118 11.453 1.00 87.25 189 LEU A CA 1
ATOM 1568 C C . LEU A 1 189 ? -4.213 -10.551 11.019 1.00 87.25 189 LEU A C 1
ATOM 1570 O O . LEU A 1 189 ? -3.772 -11.674 11.282 1.00 87.25 189 LEU A O 1
ATOM 1574 N N . VAL A 1 190 ? -3.487 -9.629 10.395 1.00 90.44 190 VAL A N 1
ATOM 1575 C CA . VAL A 1 190 ? -2.118 -9.899 9.968 1.00 90.44 190 VAL A CA 1
ATOM 1576 C C . VAL A 1 190 ? -1.264 -10.311 11.161 1.00 90.44 190 VAL A C 1
ATOM 1578 O O . VAL A 1 190 ? -1.269 -9.649 12.190 1.00 90.44 190 VAL A O 1
ATOM 1581 N N . SER A 1 191 ? -0.506 -11.400 11.054 1.00 90.00 191 SER A N 1
ATOM 1582 C CA . SER A 1 191 ? 0.396 -11.840 12.130 1.00 90.00 191 SER A CA 1
ATOM 1583 C C . SER A 1 191 ? 1.766 -11.153 12.070 1.00 90.00 191 SER A C 1
ATOM 1585 O O . SER A 1 191 ? 2.460 -11.049 13.079 1.00 90.00 191 SER A O 1
ATOM 1587 N N . CYS A 1 192 ? 2.158 -10.652 10.895 1.00 94.06 192 CYS A N 1
ATOM 1588 C CA . CYS A 1 192 ? 3.462 -10.043 10.656 1.00 94.06 192 CYS A CA 1
ATOM 1589 C C . CYS A 1 192 ? 3.629 -8.715 11.416 1.00 94.06 192 CYS A C 1
ATOM 1591 O O . CYS A 1 192 ? 3.023 -7.702 11.062 1.00 94.06 192 CYS A O 1
ATOM 1593 N N . SER A 1 193 ? 4.521 -8.695 12.411 1.00 94.38 193 SER A N 1
ATOM 1594 C CA . SER A 1 193 ? 4.834 -7.506 13.220 1.00 94.38 193 SER A CA 1
ATOM 1595 C C . SER A 1 193 ? 5.349 -6.326 12.392 1.00 94.38 193 SER A C 1
ATOM 1597 O O . SER A 1 193 ? 4.993 -5.182 12.659 1.00 94.38 193 SER A O 1
ATOM 1599 N N . VAL A 1 194 ? 6.137 -6.594 11.345 1.00 94.94 194 VAL A N 1
ATOM 1600 C CA . VAL A 1 194 ? 6.659 -5.555 10.442 1.00 94.94 194 VAL A CA 1
ATOM 1601 C C . VAL A 1 194 ? 5.525 -4.837 9.715 1.00 94.94 194 VAL A C 1
ATOM 1603 O O . VAL A 1 194 ? 5.591 -3.622 9.540 1.00 94.94 194 VAL A O 1
ATOM 1606 N N . ILE A 1 195 ? 4.485 -5.571 9.305 1.00 96.94 195 ILE A N 1
ATOM 1607 C CA . ILE A 1 195 ? 3.307 -4.977 8.667 1.00 96.94 195 ILE A CA 1
ATOM 1608 C C . ILE A 1 195 ? 2.548 -4.124 9.686 1.00 96.94 195 ILE A C 1
ATOM 1610 O O . ILE A 1 195 ? 2.336 -2.942 9.428 1.00 96.94 195 ILE A O 1
ATOM 1614 N N . LYS A 1 196 ? 2.233 -4.678 10.866 1.00 96.44 196 LYS A N 1
ATOM 1615 C CA . LYS A 1 196 ? 1.545 -3.958 11.955 1.00 96.44 196 LYS A CA 1
ATOM 1616 C C . LYS A 1 196 ? 2.225 -2.633 12.300 1.00 96.44 196 LYS A C 1
ATOM 1618 O O . LYS A 1 196 ? 1.597 -1.581 12.237 1.00 96.44 196 LYS A O 1
ATOM 1623 N N . SER A 1 197 ? 3.524 -2.685 12.594 1.00 96.62 197 SER A N 1
ATOM 1624 C CA . SER A 1 197 ? 4.327 -1.516 12.968 1.00 96.62 197 SER A CA 1
ATOM 1625 C C . SER A 1 197 ? 4.319 -0.441 11.877 1.00 96.62 197 SER A C 1
ATOM 1627 O O . SER A 1 197 ? 4.101 0.736 12.154 1.00 96.62 197 SER A O 1
ATOM 1629 N N . ARG A 1 198 ? 4.481 -0.828 10.606 1.00 97.25 198 ARG A N 1
ATOM 1630 C CA . ARG A 1 198 ? 4.462 0.133 9.494 1.00 97.25 198 ARG A CA 1
ATOM 1631 C C . ARG A 1 198 ? 3.080 0.737 9.256 1.00 97.25 198 ARG A C 1
ATOM 1633 O O . ARG A 1 198 ? 3.015 1.920 8.934 1.00 97.25 198 ARG A O 1
ATOM 1640 N N . ILE A 1 199 ? 1.996 -0.023 9.431 1.00 97.81 199 ILE A N 1
ATOM 1641 C CA . ILE A 1 199 ? 0.642 0.543 9.351 1.00 97.81 199 ILE A CA 1
ATOM 1642 C C . ILE A 1 199 ? 0.412 1.533 10.500 1.00 97.81 199 ILE A C 1
ATOM 1644 O O . ILE A 1 199 ? -0.116 2.612 10.254 1.00 97.81 199 ILE A O 1
ATOM 1648 N N . LEU A 1 200 ? 0.875 1.245 11.720 1.00 97.06 200 LEU A N 1
ATOM 1649 C CA . LEU A 1 200 ? 0.802 2.201 12.834 1.00 97.06 200 LEU A CA 1
ATOM 1650 C C . LEU A 1 200 ? 1.559 3.500 12.533 1.00 97.06 200 LEU A C 1
ATOM 1652 O O . LEU A 1 200 ? 1.022 4.575 12.782 1.00 97.06 200 LEU A O 1
ATOM 1656 N N . ILE A 1 201 ? 2.747 3.428 11.921 1.00 95.75 201 ILE A N 1
ATOM 1657 C CA . ILE A 1 201 ? 3.488 4.620 11.464 1.00 95.75 201 ILE A CA 1
ATOM 1658 C C . ILE A 1 201 ? 2.664 5.427 10.448 1.00 95.75 201 ILE A C 1
ATOM 1660 O O . ILE A 1 201 ? 2.574 6.651 10.566 1.00 95.75 201 ILE A O 1
ATOM 1664 N N . ILE A 1 202 ? 2.048 4.750 9.470 1.00 97.50 202 ILE A N 1
ATOM 1665 C CA . ILE A 1 202 ? 1.167 5.381 8.475 1.00 97.50 202 ILE A CA 1
ATOM 1666 C C . ILE A 1 202 ? 0.010 6.100 9.180 1.00 97.50 202 ILE A C 1
ATOM 1668 O O . ILE A 1 202 ? -0.201 7.291 8.955 1.00 97.50 202 ILE A O 1
ATOM 1672 N N . LEU A 1 203 ? -0.704 5.404 10.067 1.00 97.25 203 LEU A N 1
ATOM 1673 C CA . LEU A 1 203 ? -1.839 5.965 10.798 1.00 97.25 203 LEU A CA 1
ATOM 1674 C C . LEU A 1 203 ? -1.416 7.149 11.668 1.00 97.25 203 LEU A C 1
ATOM 1676 O O . LEU A 1 203 ? -2.044 8.201 11.605 1.00 97.25 203 LEU A O 1
ATOM 1680 N N . PHE A 1 204 ? -0.323 7.025 12.420 1.00 94.25 204 PHE A N 1
ATOM 1681 C CA . PHE A 1 204 ? 0.179 8.087 13.288 1.00 94.25 204 PHE A CA 1
ATOM 1682 C C . PHE A 1 204 ? 0.518 9.364 12.516 1.00 94.25 204 PHE A C 1
ATOM 1684 O O . PHE A 1 204 ? 0.257 10.464 13.005 1.00 94.25 204 PHE A O 1
ATOM 1691 N N . TYR A 1 205 ? 1.090 9.236 11.314 1.00 93.88 205 TYR A N 1
ATOM 1692 C CA . TYR A 1 205 ? 1.351 10.384 10.452 1.00 9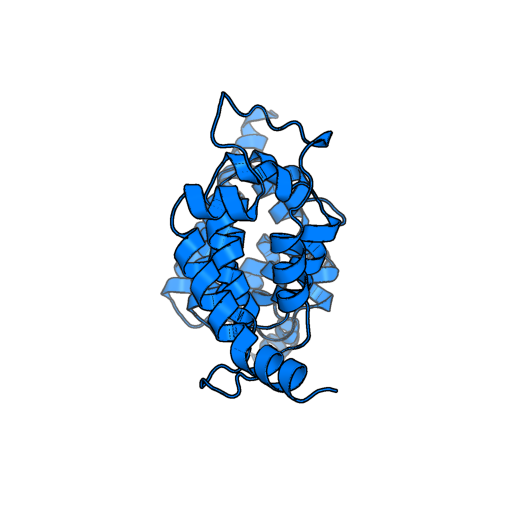3.88 205 TYR A CA 1
ATOM 1693 C C . TYR A 1 205 ? 0.046 11.022 9.959 1.00 93.88 205 TYR A C 1
ATOM 1695 O O . TYR A 1 205 ? -0.156 12.226 10.127 1.00 93.88 205 TYR A O 1
ATOM 1703 N N . LEU A 1 206 ? -0.853 10.214 9.395 1.00 95.50 206 LEU A N 1
ATOM 1704 C CA . LEU A 1 206 ? -2.098 10.680 8.781 1.00 95.50 206 LEU A CA 1
ATOM 1705 C C . LEU A 1 206 ? -3.061 11.304 9.798 1.00 95.50 206 LEU A C 1
ATOM 1707 O O . LEU A 1 206 ? -3.731 12.282 9.480 1.00 95.50 206 LEU A O 1
ATOM 1711 N N . CYS A 1 207 ? -3.084 10.813 11.040 1.00 93.75 207 CYS A N 1
ATOM 1712 C CA . CYS A 1 207 ? -3.919 11.374 12.105 1.00 93.75 207 CYS A CA 1
ATOM 1713 C C . CYS A 1 207 ? -3.539 12.815 12.480 1.00 93.75 207 CYS A C 1
ATOM 1715 O O . CYS A 1 207 ? -4.372 13.534 13.030 1.00 93.75 207 CYS A O 1
ATOM 1717 N N . ASN A 1 208 ? -2.316 13.268 12.173 1.00 89.12 208 ASN A N 1
ATOM 1718 C CA . ASN A 1 208 ? -1.884 14.643 12.451 1.00 89.12 208 ASN A CA 1
ATOM 1719 C C . ASN A 1 208 ? -2.456 15.666 11.456 1.00 89.12 208 ASN A C 1
ATOM 1721 O O . ASN A 1 208 ? -2.260 16.867 11.641 1.00 89.12 208 ASN A O 1
ATOM 1725 N N . ARG A 1 209 ? -3.115 15.217 10.381 1.00 89.94 209 ARG A N 1
ATOM 1726 C CA . ARG A 1 209 ? -3.679 16.080 9.340 1.00 89.94 209 ARG A CA 1
ATOM 1727 C C . ARG A 1 209 ? -5.192 15.950 9.318 1.00 89.94 209 ARG A C 1
ATOM 1729 O O . ARG A 1 209 ? -5.706 14.854 9.141 1.00 89.94 209 ARG A O 1
ATOM 1736 N N . ASP A 1 210 ? -5.886 17.076 9.422 1.00 91.69 210 ASP A N 1
ATOM 1737 C CA . ASP A 1 210 ? -7.349 17.160 9.437 1.00 91.69 210 ASP A CA 1
ATOM 1738 C C . ASP A 1 210 ? -8.017 16.376 8.300 1.00 91.69 210 ASP A C 1
ATOM 1740 O O . ASP A 1 210 ? -8.805 15.472 8.561 1.00 91.69 210 ASP A O 1
ATOM 1744 N N . TYR A 1 211 ? -7.635 16.655 7.050 1.00 93.81 211 TYR A N 1
ATOM 1745 C CA . TYR A 1 211 ? -8.204 15.990 5.873 1.00 93.81 211 TYR A CA 1
ATOM 1746 C C . TYR A 1 211 ? -8.012 14.464 5.899 1.00 93.81 211 TYR A C 1
ATOM 1748 O O . TYR A 1 211 ? -8.949 13.699 5.681 1.00 93.81 211 TYR A O 1
ATOM 1756 N N . SER A 1 212 ? -6.791 14.009 6.196 1.00 95.19 212 SER A N 1
ATOM 1757 C CA . SER A 1 212 ? -6.483 12.576 6.275 1.00 95.19 212 SER A CA 1
ATOM 1758 C C . SER A 1 212 ? -7.221 11.903 7.429 1.00 95.19 212 SER A C 1
ATOM 1760 O O . SER A 1 212 ? -7.730 10.797 7.272 1.00 95.19 212 SER A O 1
ATOM 1762 N N . ARG A 1 213 ? -7.301 12.570 8.585 1.00 95.06 213 ARG A N 1
ATOM 1763 C CA . ARG A 1 213 ? -8.019 12.091 9.766 1.00 95.06 213 ARG A CA 1
ATOM 1764 C C . ARG A 1 213 ? -9.507 11.912 9.478 1.00 95.06 213 ARG A C 1
ATOM 1766 O O . ARG A 1 213 ? -10.038 10.849 9.773 1.00 95.06 213 ARG A O 1
ATOM 1773 N N . GLU A 1 214 ? -10.157 12.891 8.853 1.00 94.50 214 GLU A N 1
ATOM 1774 C CA . GLU A 1 214 ? -11.556 12.774 8.416 1.00 94.50 214 GLU A CA 1
ATOM 1775 C C . GLU A 1 214 ? -11.765 11.589 7.473 1.00 94.50 214 GLU A C 1
ATOM 1777 O O . GLU A 1 214 ? -12.688 10.797 7.660 1.00 94.50 214 GLU A O 1
ATOM 1782 N N . LYS A 1 215 ? -10.880 11.423 6.483 1.00 96.38 215 LYS A N 1
ATOM 1783 C CA . LYS A 1 215 ? -10.962 10.295 5.552 1.00 96.38 215 LYS A CA 1
ATOM 1784 C C . LYS A 1 215 ? -10.777 8.953 6.266 1.00 96.38 215 LYS A C 1
ATOM 1786 O O . LYS A 1 215 ? -11.555 8.034 6.025 1.00 96.38 215 LYS A O 1
ATOM 1791 N N . LEU A 1 216 ? -9.831 8.837 7.199 1.00 96.44 216 LEU A N 1
ATOM 1792 C CA . LEU A 1 216 ? -9.680 7.635 8.029 1.00 96.44 216 LEU A CA 1
ATOM 1793 C C . LEU A 1 216 ? -10.931 7.355 8.880 1.00 96.44 216 LEU A C 1
ATOM 1795 O O . LEU A 1 216 ? -11.369 6.207 8.952 1.00 96.44 216 LEU A O 1
ATOM 1799 N N . LEU A 1 217 ? -11.539 8.385 9.476 1.00 95.00 217 LEU A N 1
ATOM 1800 C CA . LEU A 1 217 ? -12.799 8.259 10.218 1.00 95.00 217 LEU A CA 1
ATOM 1801 C C . LEU A 1 217 ? -13.939 7.776 9.316 1.00 95.00 217 LEU A C 1
ATOM 1803 O O . LEU A 1 217 ? -14.674 6.877 9.716 1.00 95.00 217 LEU A O 1
ATOM 1807 N N . SER A 1 218 ? -14.027 8.274 8.078 1.00 94.19 218 SER A N 1
ATOM 1808 C CA . SER A 1 218 ? -15.025 7.817 7.099 1.00 94.19 218 SER A CA 1
ATOM 1809 C C . SER A 1 218 ? -14.873 6.344 6.695 1.00 94.19 218 SER A C 1
ATOM 1811 O O . SER A 1 218 ? -15.835 5.728 6.245 1.00 94.19 218 SER A O 1
ATOM 1813 N N . TYR A 1 219 ? -13.691 5.751 6.900 1.00 95.88 219 TYR A N 1
ATOM 1814 C CA . TYR A 1 219 ? -13.473 4.315 6.715 1.00 95.88 219 TYR A CA 1
ATOM 1815 C C . TYR A 1 219 ? -13.828 3.455 7.938 1.00 95.88 219 TYR A C 1
ATOM 1817 O O . TYR A 1 219 ? -13.748 2.227 7.855 1.00 95.88 219 TYR A O 1
ATOM 1825 N N . GLY A 1 220 ? -14.201 4.068 9.064 1.00 94.56 220 GLY A N 1
ATOM 1826 C CA . GLY A 1 220 ? -14.473 3.368 10.319 1.00 94.56 220 GLY A CA 1
ATOM 1827 C C . GLY A 1 220 ? -13.208 3.011 11.106 1.00 94.56 220 GLY A C 1
ATOM 1828 O O . GLY A 1 220 ? -13.199 2.018 11.832 1.00 94.56 220 GLY A O 1
ATOM 1829 N N . ILE A 1 221 ? -12.120 3.791 10.978 1.00 95.81 221 ILE A N 1
ATOM 1830 C CA . ILE A 1 221 ? -10.835 3.481 11.635 1.00 95.81 221 ILE A CA 1
ATOM 1831 C C . ILE A 1 221 ? -10.962 3.289 13.154 1.00 95.81 221 ILE A C 1
ATOM 1833 O O . ILE A 1 221 ? -10.285 2.432 13.711 1.00 95.81 221 ILE A O 1
ATOM 1837 N N . SER A 1 222 ? -11.846 4.031 13.825 1.00 93.31 222 SER A N 1
ATOM 1838 C CA . SER A 1 222 ? -12.059 3.912 15.272 1.00 93.31 222 SER A CA 1
ATOM 1839 C C . SER A 1 222 ? -12.549 2.515 15.659 1.00 93.31 222 SER A C 1
ATOM 1841 O O . SER A 1 222 ? -12.022 1.906 16.590 1.00 93.31 222 SER A O 1
ATOM 1843 N N . ASP A 1 223 ? -13.510 1.975 14.909 1.00 91.69 223 ASP A N 1
ATOM 1844 C CA . ASP A 1 223 ? -14.050 0.632 15.123 1.00 91.69 223 ASP A CA 1
ATOM 1845 C C . ASP A 1 223 ? -13.029 -0.452 14.748 1.00 91.69 223 ASP A C 1
ATOM 1847 O O . ASP A 1 223 ? -12.899 -1.458 15.450 1.00 91.69 223 ASP A O 1
ATOM 1851 N N . ILE A 1 224 ? -12.231 -0.217 13.699 1.00 94.69 224 ILE A N 1
ATOM 1852 C CA . ILE A 1 224 ? -11.129 -1.103 13.295 1.00 94.69 224 ILE A CA 1
ATOM 1853 C C . ILE A 1 224 ? -10.052 -1.177 14.385 1.00 94.69 224 ILE A C 1
ATOM 1855 O O . ILE A 1 224 ? -9.611 -2.269 14.734 1.00 94.69 224 ILE A O 1
ATOM 1859 N N . LEU A 1 225 ? -9.641 -0.047 14.966 1.00 95.00 225 LEU A N 1
ATOM 1860 C CA . LEU A 1 225 ? -8.637 -0.024 16.034 1.00 95.00 225 LEU A CA 1
ATOM 1861 C C . LEU A 1 225 ? -9.153 -0.690 17.315 1.00 95.00 225 LEU A C 1
ATOM 1863 O O . LEU A 1 225 ? -8.409 -1.448 17.938 1.00 95.00 225 LEU A O 1
ATOM 1867 N N . LYS A 1 226 ? -10.428 -0.489 17.679 1.00 92.50 226 LYS A N 1
ATOM 1868 C CA . LYS A 1 226 ? -11.072 -1.219 18.790 1.00 92.50 226 LYS A CA 1
ATOM 1869 C C . LYS A 1 226 ? -11.084 -2.731 18.537 1.00 92.50 226 LYS A C 1
ATOM 1871 O O . LYS A 1 226 ? -10.721 -3.505 19.426 1.00 92.50 226 LYS A O 1
ATOM 1876 N N . ASN A 1 227 ? -11.450 -3.148 17.322 1.00 92.00 227 ASN A N 1
ATOM 1877 C CA . ASN A 1 227 ? -11.427 -4.548 16.892 1.00 92.00 227 ASN A CA 1
ATOM 1878 C C . ASN A 1 227 ? -10.016 -5.136 17.012 1.00 92.00 227 ASN A C 1
ATOM 1880 O O . ASN A 1 227 ? -9.830 -6.134 17.710 1.00 92.00 227 ASN A O 1
ATOM 1884 N N . TRP A 1 228 ? -9.014 -4.476 16.429 1.00 93.56 228 TRP A N 1
ATOM 1885 C CA . TRP A 1 228 ? -7.629 -4.929 16.488 1.00 93.56 228 TRP A CA 1
ATOM 1886 C C . TRP A 1 228 ? -7.130 -5.030 17.931 1.00 93.56 228 TRP A C 1
ATOM 1888 O O . TRP A 1 228 ? -6.655 -6.090 18.337 1.00 93.56 228 TRP A O 1
ATOM 1898 N N . LYS A 1 229 ? -7.305 -3.976 18.736 1.00 93.62 229 LYS A N 1
ATOM 1899 C CA . LYS A 1 229 ? -6.865 -3.938 20.137 1.00 93.62 229 LYS A CA 1
ATOM 1900 C C . LYS A 1 229 ? -7.404 -5.118 20.943 1.00 93.62 229 LYS A C 1
ATOM 1902 O O . LYS A 1 229 ? -6.659 -5.730 21.696 1.00 93.62 229 LYS A O 1
ATOM 1907 N N . SER A 1 230 ? -8.681 -5.459 20.761 1.00 90.31 230 SER A N 1
ATOM 1908 C CA . SER A 1 230 ? -9.325 -6.565 21.485 1.00 90.31 230 SER A CA 1
ATOM 1909 C C . SER A 1 230 ? -8.747 -7.950 21.165 1.00 90.31 230 SER A C 1
ATOM 1911 O O . SER A 1 230 ? -8.873 -8.874 21.965 1.00 90.31 230 SER A O 1
ATOM 1913 N N . CYS A 1 231 ? -8.124 -8.098 19.995 1.00 89.88 231 CYS A N 1
ATOM 1914 C CA . CYS A 1 231 ? -7.559 -9.354 19.510 1.00 89.88 231 CYS A CA 1
ATOM 1915 C C . CYS A 1 231 ? -6.023 -9.390 19.603 1.00 89.88 231 CYS A C 1
ATOM 1917 O O . CYS A 1 231 ? -5.412 -10.439 19.382 1.00 89.88 231 CYS A O 1
ATOM 1919 N N . GLU A 1 232 ? -5.385 -8.255 19.894 1.00 92.69 232 GLU A N 1
ATOM 1920 C CA . GLU A 1 232 ? -3.936 -8.131 19.985 1.00 92.69 232 GLU A CA 1
ATOM 1921 C C . GLU A 1 232 ? -3.430 -8.644 21.337 1.00 92.69 232 GLU A C 1
ATOM 1923 O O . GLU A 1 232 ? -4.009 -8.374 22.384 1.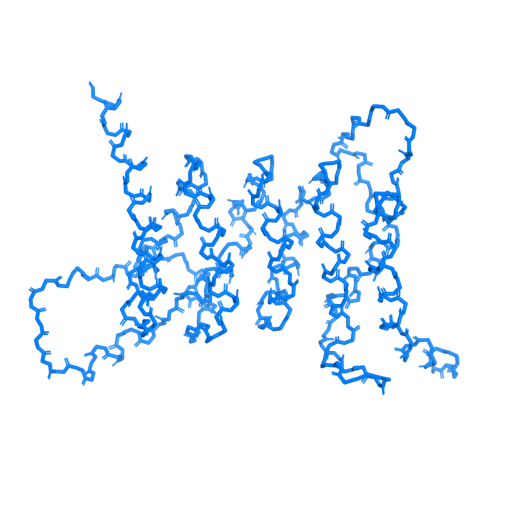00 92.69 232 GLU A O 1
ATOM 1928 N N . LYS A 1 233 ? -2.325 -9.393 21.315 1.00 91.50 233 LYS A N 1
ATOM 1929 C CA . LYS A 1 233 ? -1.692 -9.929 22.534 1.00 91.50 233 LYS A CA 1
ATOM 1930 C C . LYS A 1 233 ? -0.409 -9.192 22.894 1.00 91.50 233 LYS A C 1
ATOM 1932 O O . LYS A 1 233 ? 0.044 -9.275 24.031 1.00 91.50 233 LYS A O 1
ATOM 1937 N N . ASN A 1 234 ? 0.207 -8.512 21.929 1.00 93.94 234 ASN A N 1
ATOM 1938 C CA . ASN A 1 234 ? 1.432 -7.766 22.166 1.00 93.94 234 ASN A CA 1
ATOM 1939 C C . ASN A 1 234 ? 1.120 -6.407 22.816 1.00 93.94 234 ASN A C 1
ATOM 1941 O O . ASN A 1 234 ? 0.512 -5.543 22.187 1.00 93.94 234 ASN A O 1
ATOM 1945 N N . ALA A 1 235 ? 1.589 -6.213 24.051 1.00 93.69 235 ALA A N 1
ATOM 1946 C CA . ALA A 1 235 ? 1.390 -4.990 24.827 1.00 93.69 235 ALA A CA 1
ATOM 1947 C C . ALA A 1 235 ? 1.943 -3.722 24.148 1.00 93.69 235 ALA A C 1
ATOM 1949 O O . ALA A 1 235 ? 1.340 -2.661 24.277 1.00 93.69 235 ALA A O 1
ATOM 1950 N N . GLU A 1 236 ? 3.043 -3.827 23.396 1.00 94.62 236 GLU A N 1
ATOM 1951 C CA . GLU A 1 236 ? 3.615 -2.697 22.652 1.00 94.62 236 GLU A CA 1
ATOM 1952 C C . GLU A 1 236 ? 2.638 -2.210 21.576 1.00 94.62 236 GLU A C 1
ATOM 1954 O O . GLU A 1 236 ? 2.307 -1.028 21.521 1.00 94.62 236 GLU A O 1
ATOM 1959 N N . PHE A 1 237 ? 2.075 -3.139 20.794 1.00 95.88 237 PHE A N 1
ATOM 1960 C CA . PHE A 1 237 ? 1.068 -2.792 19.792 1.00 95.88 237 PHE A CA 1
ATOM 1961 C C . PHE A 1 237 ? -0.227 -2.283 20.422 1.00 95.88 237 PHE A C 1
ATOM 1963 O O . PHE A 1 237 ? -0.828 -1.368 19.874 1.00 95.88 237 PHE A O 1
ATOM 1970 N N . ILE A 1 238 ? -0.649 -2.819 21.570 1.00 95.81 238 ILE A N 1
ATOM 1971 C CA . ILE A 1 238 ? -1.820 -2.298 22.293 1.00 95.81 238 ILE A CA 1
ATOM 1972 C C . ILE A 1 238 ? -1.609 -0.823 22.663 1.00 95.81 238 ILE A C 1
ATOM 1974 O O . ILE A 1 238 ? -2.488 -0.003 22.399 1.00 95.81 238 ILE A O 1
ATOM 1978 N N . ASN A 1 239 ? -0.441 -0.478 23.210 1.00 95.44 239 ASN A N 1
ATOM 1979 C CA . ASN A 1 239 ? -0.090 0.898 23.564 1.00 95.44 239 ASN A CA 1
ATOM 1980 C C . ASN A 1 239 ? -0.022 1.813 22.329 1.00 95.44 239 ASN A C 1
ATOM 1982 O O . ASN A 1 239 ? -0.550 2.923 22.340 1.00 95.44 239 ASN A O 1
ATOM 1986 N N . ASP A 1 240 ? 0.566 1.345 21.227 1.00 96.44 240 ASP A N 1
ATOM 1987 C CA . ASP A 1 240 ? 0.606 2.115 19.980 1.00 96.44 240 ASP A CA 1
ATOM 1988 C C . ASP A 1 240 ? -0.790 2.341 19.382 1.00 96.44 240 ASP A C 1
ATOM 1990 O O . ASP A 1 240 ? -1.087 3.435 18.896 1.00 96.44 240 ASP A O 1
ATOM 1994 N N . ILE A 1 241 ? -1.674 1.340 19.453 1.00 96.62 241 ILE A N 1
ATOM 1995 C CA . ILE A 1 241 ? -3.076 1.467 19.034 1.00 96.62 241 ILE A CA 1
ATOM 1996 C C . ILE A 1 241 ? -3.799 2.512 19.894 1.00 96.62 241 ILE A C 1
ATOM 1998 O O . ILE A 1 241 ? -4.533 3.341 19.353 1.00 96.62 241 ILE A O 1
ATOM 2002 N N . GLU A 1 242 ? -3.587 2.515 21.212 1.00 94.81 242 GLU A N 1
ATOM 2003 C CA . GLU A 1 242 ? -4.138 3.536 22.113 1.00 94.81 242 GLU A CA 1
ATOM 2004 C C . GLU A 1 242 ? -3.639 4.937 21.752 1.00 94.81 242 GLU A C 1
ATOM 2006 O O . GLU A 1 242 ? -4.446 5.854 21.615 1.00 94.81 242 GLU A O 1
ATOM 2011 N N . ASN A 1 243 ? -2.340 5.094 21.493 1.00 94.06 243 ASN A N 1
ATOM 2012 C CA . ASN A 1 243 ? -1.756 6.374 21.088 1.00 94.06 243 ASN A CA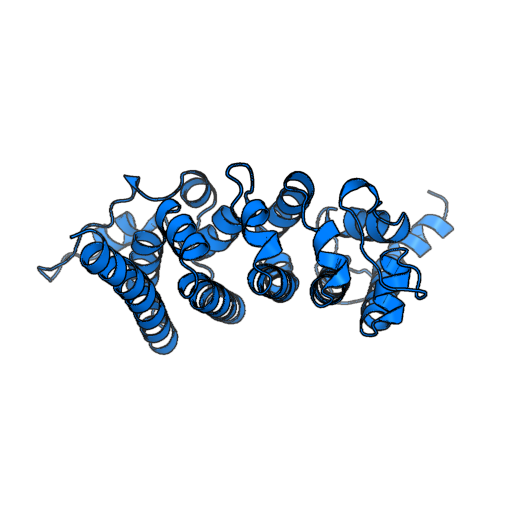 1
ATOM 2013 C C . ASN A 1 243 ? -2.367 6.909 19.785 1.00 94.06 243 ASN A C 1
ATOM 2015 O O . ASN A 1 243 ? -2.693 8.094 19.687 1.00 94.06 243 ASN A O 1
ATOM 2019 N N . VAL A 1 244 ? -2.552 6.045 18.782 1.00 95.44 244 VAL A N 1
ATOM 2020 C CA . VAL A 1 244 ? -3.224 6.421 17.527 1.00 95.44 244 VAL A CA 1
ATOM 2021 C C . VAL A 1 244 ? -4.695 6.768 17.778 1.00 95.44 244 VAL A C 1
ATOM 2023 O O . VAL A 1 244 ? -5.186 7.762 17.243 1.00 95.44 244 VAL A O 1
ATOM 2026 N N . THR A 1 245 ? -5.389 6.002 18.623 1.00 94.38 245 THR A N 1
ATOM 2027 C CA . THR A 1 245 ? -6.801 6.240 18.970 1.00 94.38 245 THR A CA 1
ATOM 2028 C C . THR A 1 245 ? -6.987 7.591 19.666 1.00 94.38 245 THR A C 1
ATOM 2030 O O . THR A 1 245 ? -7.867 8.359 19.284 1.00 94.38 245 THR A O 1
ATOM 2033 N N . ASN A 1 246 ? -6.122 7.932 20.623 1.00 91.38 246 ASN A N 1
ATOM 2034 C CA . ASN A 1 246 ? -6.168 9.216 21.327 1.00 91.38 246 ASN A CA 1
ATOM 2035 C C . ASN A 1 246 ? -5.970 10.390 20.361 1.00 91.38 246 ASN A C 1
ATOM 2037 O O . ASN A 1 246 ? -6.736 11.350 20.393 1.00 91.38 246 ASN A O 1
ATOM 2041 N N . LYS A 1 247 ? -5.023 10.276 19.421 1.00 90.12 247 LYS A N 1
ATOM 2042 C CA . LYS A 1 247 ? -4.802 11.301 18.387 1.00 90.12 247 LYS A CA 1
ATOM 2043 C C . LYS A 1 247 ? -6.000 11.518 17.463 1.00 90.12 247 LYS A C 1
ATOM 2045 O O . LYS A 1 247 ? -6.238 12.646 17.030 1.00 90.12 247 LYS A O 1
ATOM 2050 N N . LEU A 1 248 ? -6.744 10.459 17.138 1.00 89.94 248 LEU A N 1
ATOM 2051 C CA . LEU A 1 248 ? -7.980 10.576 16.358 1.00 89.94 248 LEU A CA 1
ATOM 2052 C C . LEU A 1 248 ? -9.042 11.393 17.116 1.00 89.94 248 LEU A C 1
ATOM 2054 O O . LEU A 1 248 ? -9.733 12.211 16.506 1.00 89.94 248 LEU A O 1
ATOM 2058 N N . ILE A 1 249 ? -9.137 11.210 18.437 1.00 83.25 249 ILE A N 1
ATOM 2059 C CA . ILE A 1 249 ? -10.111 11.889 19.307 1.00 83.25 249 ILE A CA 1
ATOM 2060 C C . ILE A 1 249 ? -9.716 13.351 19.562 1.00 83.25 249 ILE A C 1
ATOM 2062 O O . ILE A 1 249 ? -10.533 14.248 19.366 1.00 83.25 249 ILE A O 1
ATOM 2066 N N . GLU A 1 250 ? -8.464 13.620 19.942 1.00 79.62 250 GLU A N 1
ATOM 2067 C CA . GLU A 1 250 ? -7.966 14.976 20.234 1.00 79.62 250 GLU A CA 1
ATOM 2068 C C . GLU A 1 250 ? -8.189 15.940 19.063 1.00 79.62 250 GLU A C 1
ATOM 2070 O O . GLU A 1 250 ? -8.645 17.070 19.241 1.00 79.62 250 GLU A O 1
ATOM 2075 N N . GLY A 1 251 ? -7.919 15.469 17.845 1.00 68.44 251 GLY A N 1
ATOM 2076 C CA . GLY A 1 251 ? -8.131 16.244 16.629 1.00 68.44 251 GLY A CA 1
ATOM 2077 C C . GLY A 1 251 ? -9.597 16.412 16.211 1.00 68.44 251 GLY A C 1
ATOM 2078 O O . GLY A 1 251 ? -9.870 17.182 15.289 1.00 68.44 251 GLY A O 1
ATOM 2079 N N . SER A 1 252 ? -10.521 15.683 16.841 1.00 61.69 252 SER A N 1
ATOM 2080 C CA . SER A 1 252 ? -11.970 15.821 16.643 1.00 61.69 252 SER A CA 1
ATOM 2081 C C . SER A 1 252 ? -12.554 16.841 17.631 1.00 61.69 252 SER A C 1
ATOM 2083 O O . SER A 1 252 ? -13.295 17.735 17.227 1.00 61.69 252 SER A O 1
ATOM 2085 N N . ASN A 1 253 ? -12.128 16.792 18.898 1.00 59.31 253 ASN A N 1
ATOM 2086 C CA . ASN A 1 253 ? -12.595 17.693 19.961 1.00 59.31 253 ASN A CA 1
ATOM 2087 C C . ASN A 1 253 ? -12.130 19.147 19.771 1.00 59.31 253 ASN A C 1
ATOM 2089 O O . ASN A 1 253 ? -12.836 20.083 20.143 1.00 59.31 253 ASN A O 1
ATOM 2093 N N . SER A 1 254 ? -10.962 19.366 19.157 1.00 56.75 254 SER A N 1
ATOM 2094 C CA . SER A 1 254 ? -10.479 20.718 18.839 1.00 56.75 254 SER A CA 1
ATOM 2095 C C . SER A 1 254 ? -11.386 21.475 17.862 1.00 56.75 254 SER A C 1
ATOM 2097 O O . SER A 1 254 ? -11.333 22.700 17.824 1.00 56.75 254 SER A O 1
ATOM 2099 N N . ARG A 1 255 ? -12.239 20.781 17.096 1.00 49.56 255 ARG A N 1
ATOM 2100 C CA . ARG A 1 255 ? -13.199 21.403 16.174 1.00 49.56 255 ARG A CA 1
ATOM 2101 C C . ARG A 1 255 ? -14.523 21.771 16.815 1.00 49.56 255 ARG A C 1
ATOM 2103 O O . ARG A 1 255 ? -15.057 22.822 16.475 1.00 49.56 255 ARG A O 1
ATOM 2110 N N . GLU A 1 256 ? -15.032 20.959 17.740 1.00 48.03 256 GLU A N 1
ATOM 2111 C CA . GLU A 1 256 ? -16.246 21.312 18.492 1.00 48.03 256 GLU A CA 1
ATOM 2112 C C . GLU A 1 256 ? -16.050 22.625 19.261 1.00 48.03 256 GLU A C 1
ATOM 2114 O O . GLU A 1 256 ? -16.960 23.440 19.313 1.00 48.03 256 GLU A O 1
ATOM 2119 N N . ALA A 1 257 ? -14.830 22.887 19.740 1.00 46.06 257 ALA A N 1
ATOM 2120 C CA . ALA A 1 257 ? -14.475 24.129 20.425 1.00 46.06 257 ALA A CA 1
ATOM 2121 C C . ALA A 1 257 ? -14.319 25.367 19.511 1.00 46.06 257 ALA A C 1
ATOM 2123 O O . ALA A 1 257 ? -14.260 26.482 20.021 1.00 46.06 257 ALA A O 1
ATOM 2124 N N . ILE A 1 258 ? -14.207 25.199 18.186 1.00 48.31 258 ILE A N 1
ATOM 2125 C CA . ILE A 1 258 ? -14.071 26.308 17.213 1.00 48.31 258 ILE A CA 1
ATOM 2126 C C . ILE A 1 258 ? -15.412 26.592 16.509 1.00 48.31 258 ILE A C 1
ATOM 2128 O O . ILE A 1 258 ? -15.610 27.674 15.960 1.00 48.31 258 ILE A O 1
ATOM 2132 N N . ALA A 1 259 ? -16.337 25.627 16.518 1.00 43.25 259 ALA A N 1
ATOM 2133 C CA . ALA A 1 259 ? -17.663 25.736 15.908 1.00 43.25 259 ALA A CA 1
ATOM 2134 C C . ALA A 1 259 ? -18.758 26.279 16.857 1.00 43.25 259 ALA A C 1
ATOM 2136 O O . ALA A 1 259 ? -19.910 26.393 16.436 1.00 43.25 259 ALA A O 1
ATOM 2137 N N . THR A 1 260 ? -18.408 26.613 18.105 1.00 41.00 260 THR A N 1
ATOM 2138 C CA . THR A 1 260 ? -19.251 27.303 19.105 1.00 41.00 260 THR A CA 1
ATOM 2139 C C . THR A 1 260 ? -18.797 28.736 19.313 1.00 41.00 260 THR A C 1
ATOM 2141 O O . THR A 1 260 ? -19.674 29.621 19.402 1.00 41.00 260 THR A O 1
#

Radius of gyration: 20.88 Å; chains: 1; bounding box: 43×48×62 Å

Secondary structure (DSSP, 8-state):
--HHHHHHHHHHHHHHHHHHHHTTSHHHHHHHTT--SSS-----GGG-PPPHHHHHHHHHHHSPP---SSSS-S-TTTTHHHHHHHHHTSGGGGGGG--HHHHHHHHHHHTSHHHHHHHHHHHHHHHT-GGGHHHHT-TT--HHHHHHGGG-BTTHHHHHHT-----S------GGGS-HHHHHH-BSPP--HHHHHHHHHHHHHHTTSHHHHHHHHHTTHHHHHHHHHHH---HHHHHHHHHHHHHHHHHHHHHHTT--

Organism: NCBI:txid478859

Foldseek 3Di:
DPVVVVVCVLCVLVVLLVLLVLLLDPVSLCVQQVNDPDDDDPPDLVNRDRDPNLVVLLVLLLDPADARPVDRRRRSSLSSLSSLLSNLQDPSSLSVLQDQVSLQSLLVLCLDVSSVLSNLSSVLSLLVDPVCLCRCLPPSHCNVLSLLLLLAAPCLVVVVVPDPDDDPDDDDLPPVQADPSSVVSHHDHHPDPSSLVSVLVSLQSQLVDPSSLVSCVSNVVLSSLVRNLVVDDDPVSNVSSVVSNVSSVVSVVVVVVVVD

InterPro domains:
  IPR007205 Protein HGH1 N-terminal [PF04063] (10-154)

Sequence (260 aa):
MKEEEKIEDNCIDLYIMIISNLTRCKEGVYKVLDINNDSNINIKEDNFKVSFFLNKLLYFFFLPIKPSINKNLSDKYIYVSHVLINISSIKESIVFFKNVAFLNKISDQILNVERFRAILPFIINLCLNEVIHPYIFHDDCYLFPYVLSYLYTNDYNITKSGSYNNSNNNEEINTQNIHHIIMNKSSILVSCSVIKSRILIILFYLCNRDYSREKLLSYGISDILKNWKSCEKNAEFINDIENVTNKLIEGSNSREAIAT